Protein 2NYV (pdb70)

Solvent-accessible surface area: 10471 Å² total

InterPro domains:
  IPR006439 HAD hydrolase, subfamily IA [PR00413] (1-12)
  IPR006439 HAD hydrolase, subfamily IA [PR00413] (93-106)
  IPR006439 HAD hydrolase, subfamily IA [PR00413] (124-140)
  IPR006439 HAD hydrolase, subfamily IA [TIGR01509] (80-178)
  IPR006439 HAD hydrolase, subfamily IA [TIGR01549] (76-174)
  IPR023198 Phosphoglycolate phosphatase-like, domain 2 [G3DSA:1.10.150.240] (16-79)
  IPR023214 HAD superfamily [G3DSA:3.40.50.1000] (4-189)
  IPR036412 HAD-like superfamily [SSF56784] (1-208)
  IPR037512 Phosphoglycolate phosphatase, prokaryotic [MF_00495] (1-207)
  IPR041492 Haloacid dehalogenase-like hydrolase [PF13419] (4-179)
  IPR050155 HAD-like hydrolase superfamily [PTHR43434] (2-206)

Radius of gyration: 17.0 Å; Cα contacts (8 Å, |Δi|>4): 374; chains: 1; bounding box: 49×33×42 Å

Nearest PDB structures (foldseek):
  2nyv-assembly1_A  TM=1.005E+00  e=1.380E-41  Aquifex aeolicus
  2yy6-assembly2_B  TM=9.678E-01  e=6.039E-34  Aquifex aeolicus VF5
  2hsz-assembly2_B  TM=8.463E-01  e=1.651E-18  Histophilus somni 129PT
  3e58-assembly1_B  TM=6.980E-01  e=6.703E-12  Streptococcus thermophilus LMG 18311
  7ocn-assembly1_B  TM=7.959E-01  e=8.265E-10  Acinetobacter baumannii ATCC 19606 = CIP 70.34 = JCM 6841

Structure (mmCIF, N/CA/C/O backbone):
data_2NYV
#
_entry.id   2NYV
#
_cell.length_a   63.084
_cell.length_b   121.698
_cell.length_c   74.474
_cell.angle_alpha   90.00
_cell.angle_beta   90.00
_cell.angle_gamma   90.00
#
_symmetry.space_group_name_H-M   'C 2 2 21'
#
loop_
_entity.id
_entity.type
_entity.pdbx_description
1 polymer 'Phosphoglycolate phosphatase'
2 water water
#
loop_
_atom_site.group_PDB
_atom_site.id
_atom_site.type_symbol
_atom_site.label_atom_id
_atom_site.label_alt_id
_atom_site.label_comp_id
_atom_site.label_asym_id
_atom_site.label_entity_id
_atom_site.label_seq_id
_atom_site.pdbx_PDB_ins_code
_atom_site.Cartn_x
_atom_site.Cartn_y
_atom_site.Cartn_z
_atom_site.occupancy
_atom_site.B_iso_or_equiv
_atom_site.auth_seq_id
_atom_site.auth_comp_id
_atom_site.auth_asym_id
_atom_site.auth_atom_id
_atom_site.pdbx_PDB_model_num
ATOM 9 N N . SER A 1 2 ? -13.131 8.326 -14.937 1.00 18.01 2 SER A N 1
ATOM 10 C CA . SER A 1 2 ? -14.165 8.661 -13.942 1.00 15.58 2 SER A CA 1
ATOM 11 C C . SER A 1 2 ? -13.590 8.703 -12.528 1.00 14.08 2 SER A C 1
ATOM 12 O O . SER A 1 2 ? -12.978 7.745 -12.076 1.00 13.43 2 SER A O 1
ATOM 15 N N . LEU A 1 3 ? -13.768 9.815 -11.836 1.00 12.80 3 LEU A N 1
ATOM 16 C CA . LEU A 1 3 ? -13.153 9.982 -10.498 1.00 12.03 3 LEU A CA 1
ATOM 17 C C . LEU A 1 3 ? -14.122 10.577 -9.505 1.00 10.06 3 LEU A C 1
ATOM 18 O O . LEU A 1 3 ? -15.056 11.239 -9.891 1.00 10.70 3 LEU A O 1
ATOM 23 N N . ARG A 1 4 ? -13.876 10.382 -8.221 1.00 8.12 4 ARG A N 1
ATOM 24 C CA . ARG A 1 4 ? -14.765 10.952 -7.242 1.00 8.05 4 ARG A CA 1
ATOM 25 C C . ARG A 1 4 ? -14.096 11.871 -6.197 1.00 8.26 4 ARG A C 1
ATOM 26 O O . ARG A 1 4 ? -14.759 12.727 -5.581 1.00 6.72 4 ARG A O 1
ATOM 34 N N . VAL A 1 5 ? -12.778 11.695 -6.030 1.00 6.65 5 VAL A N 1
ATOM 35 C CA . VAL A 1 5 ? -12.044 12.289 -4.946 1.00 5.42 5 VAL A CA 1
ATOM 36 C C . VAL A 1 5 ? -10.644 12.635 -5.423 1.00 5.05 5 VAL A C 1
ATOM 37 O O . VAL A 1 5 ? -10.032 11.873 -6.207 1.00 4.64 5 VAL A O 1
ATOM 41 N N . ILE A 1 6 ? -10.193 13.823 -5.000 1.00 4.04 6 ILE A N 1
ATOM 42 C CA . ILE A 1 6 ? -8.851 14.333 -5.277 1.00 3.46 6 ILE A CA 1
ATOM 43 C C . ILE A 1 6 ? -8.113 14.650 -4.003 1.00 3.01 6 ILE A C 1
ATOM 44 O O . ILE A 1 6 ? -8.587 15.399 -3.164 1.00 3.26 6 ILE A O 1
ATOM 49 N N . LEU A 1 7 ? -6.969 14.012 -3.821 1.00 3.17 7 LEU A N 1
ATOM 50 C CA . LEU A 1 7 ? -6.135 14.214 -2.626 1.00 2.63 7 LEU A CA 1
ATOM 51 C C . LEU A 1 7 ? -4.860 14.987 -2.987 1.00 3.54 7 LEU A C 1
ATOM 52 O O . LEU A 1 7 ? -4.098 14.540 -3.853 1.00 2.09 7 LEU A O 1
ATOM 57 N N . PHE A 1 8 ? -4.593 16.068 -2.271 1.00 2.10 8 PHE A N 1
ATOM 58 C CA . PHE A 1 8 ? -3.462 16.970 -2.545 1.00 2.47 8 PHE A CA 1
ATOM 59 C C . PHE A 1 8 ? -2.374 16.846 -1.452 1.00 3.01 8 PHE A C 1
ATOM 60 O O . PHE A 1 8 ? -2.699 16.835 -0.266 1.00 2.06 8 PHE A O 1
ATOM 68 N N . ASP A 1 9 ? -1.106 16.780 -1.826 1.00 2.84 9 ASP A N 1
ATOM 69 C CA . ASP A 1 9 ? -0.039 17.089 -0.891 1.00 3.15 9 ASP A CA 1
ATOM 70 C C . ASP A 1 9 ? -0.188 18.591 -0.516 1.00 2.96 9 ASP A C 1
ATOM 71 O O . ASP A 1 9 ? -0.924 19.337 -1.170 1.00 3.22 9 ASP A O 1
ATOM 76 N N . LEU A 1 10 ? 0.523 19.058 0.490 1.00 3.79 10 LEU A N 1
ATOM 77 C CA . LEU A 1 10 ? 0.387 20.448 0.946 1.00 3.50 10 LEU A CA 1
ATOM 78 C C . LEU A 1 10 ? 1.552 21.358 0.482 1.00 3.10 10 LEU A C 1
ATOM 79 O O . LEU A 1 10 ? 1.391 22.139 -0.429 1.00 2.12 10 LEU A O 1
ATOM 84 N N . ASP A 1 11 ? 2.712 21.240 1.121 1.00 4.12 11 ASP A N 1
ATOM 85 C CA . ASP A 1 11 ? 3.874 22.073 0.830 1.00 3.52 11 ASP A CA 1
ATOM 86 C C . ASP A 1 11 ? 4.293 21.798 -0.599 1.00 4.57 11 ASP A C 1
ATOM 87 O O . ASP A 1 11 ? 4.508 20.616 -0.966 1.00 4.88 11 ASP A O 1
ATOM 92 N N . GLY A 1 12 ? 4.426 22.844 -1.423 1.00 3.40 12 GLY A N 1
ATOM 93 C CA . GLY A 1 12 ? 4.943 22.631 -2.741 1.00 3.54 12 GLY A CA 1
ATOM 94 C C . GLY A 1 12 ? 3.839 22.114 -3.663 1.00 3.52 12 GLY A C 1
ATOM 95 O O . GLY A 1 12 ? 4.099 21.839 -4.822 1.00 3.56 12 GLY A O 1
ATOM 96 N N . THR A 1 13 ? 2.612 22.008 -3.158 1.00 2.84 13 THR A N 1
ATOM 97 C CA . THR A 1 13 ? 1.500 21.660 -4.007 1.00 2.98 13 THR A CA 1
ATOM 98 C C . THR A 1 13 ? 0.356 22.685 -3.862 1.00 2.41 13 THR A C 1
ATOM 99 O O . THR A 1 13 ? 0.098 23.452 -4.791 1.00 2.10 13 THR A O 1
ATOM 103 N N . LEU A 1 14 ? -0.297 22.707 -2.711 1.00 1.97 14 LEU A N 1
ATOM 104 C CA . LEU A 1 14 ? -1.313 23.729 -2.446 1.00 2.13 14 LEU A CA 1
ATOM 105 C C . LEU A 1 14 ? -0.646 25.038 -1.986 1.00 3.00 14 LEU A C 1
ATOM 106 O O . LEU A 1 14 ? -1.073 26.143 -2.368 1.00 2.22 14 LEU A O 1
ATOM 111 N N . ILE A 1 15 ? 0.393 24.948 -1.184 1.00 1.81 15 ILE A N 1
ATOM 112 C CA . ILE A 1 15 ? 0.952 26.200 -0.634 1.00 2.52 15 ILE A CA 1
ATOM 113 C C . ILE A 1 15 ? 2.429 26.371 -0.889 1.00 2.50 15 ILE A C 1
ATOM 114 O O . ILE A 1 15 ? 3.170 25.408 -0.874 1.00 2.09 15 ILE A O 1
ATOM 119 N N . ASP A 1 16 ? 2.832 27.623 -1.052 1.00 2.27 16 ASP A N 1
ATOM 120 C CA . ASP A 1 16 ? 4.223 27.956 -1.259 1.00 2.82 16 ASP A CA 1
ATOM 121 C C . ASP A 1 16 ? 4.810 28.347 0.136 1.00 3.08 16 ASP A C 1
ATOM 122 O O . ASP A 1 16 ? 4.824 29.519 0.496 1.00 3.26 16 ASP A O 1
ATOM 127 N N . SER A 1 17 ? 5.238 27.359 0.900 1.00 2.40 17 SER A N 1
ATOM 128 C CA . SER A 1 17 ? 5.660 27.555 2.272 1.00 2.81 17 SER A CA 1
ATOM 129 C C . SER A 1 17 ? 7.172 27.637 2.553 1.00 2.91 17 SER A C 1
ATOM 130 O O . SER A 1 17 ? 7.558 27.754 3.727 1.00 3.02 17 SER A O 1
ATOM 133 N N . ALA A 1 18 ? 8.011 27.542 1.537 1.00 3.03 18 ALA A N 1
ATOM 134 C CA . ALA A 1 18 ? 9.457 27.410 1.752 1.00 3.21 18 ALA A CA 1
ATOM 135 C C . ALA A 1 18 ? 10.026 28.546 2.628 1.00 3.30 18 ALA A C 1
ATOM 136 O O . ALA A 1 18 ? 10.916 28.299 3.433 1.00 2.75 18 ALA A O 1
ATOM 138 N N . LYS A 1 19 ? 9.502 29.776 2.495 1.00 3.38 19 LYS A N 1
ATOM 139 C CA . LYS A 1 19 ? 10.063 30.885 3.250 1.00 3.72 19 LYS A CA 1
ATOM 140 C C . LYS A 1 19 ? 9.728 30.766 4.725 1.00 3.60 19 LYS A C 1
ATOM 141 O O . LYS A 1 19 ? 10.526 31.164 5.545 1.00 2.88 19 LYS A O 1
ATOM 147 N N . ASP A 1 20 ? 8.524 30.257 5.049 1.00 2.90 20 ASP A N 1
ATOM 148 C CA . ASP A 1 20 ? 8.145 30.061 6.444 1.00 3.03 20 ASP A CA 1
ATOM 149 C C . ASP A 1 20 ? 8.839 28.819 7.074 1.00 3.22 20 ASP A C 1
ATOM 150 O O . ASP A 1 20 ? 9.086 28.804 8.284 1.00 2.65 20 ASP A O 1
ATOM 155 N N . ILE A 1 21 ? 9.099 27.793 6.277 1.00 2.55 21 ILE A N 1
ATOM 156 C CA . ILE A 1 21 ? 9.948 26.682 6.706 1.00 2.65 21 ILE A CA 1
ATOM 157 C C . ILE A 1 21 ? 11.404 27.160 6.996 1.00 2.90 21 ILE A C 1
ATOM 158 O O . ILE A 1 21 ? 12.061 26.783 8.010 1.00 2.35 21 ILE A O 1
ATOM 163 N N . ALA A 1 22 ? 11.914 28.013 6.117 1.00 2.24 22 ALA A N 1
ATOM 164 C CA . ALA A 1 22 ? 13.232 28.615 6.331 1.00 3.26 22 ALA A CA 1
ATOM 165 C C . ALA A 1 22 ? 13.260 29.452 7.596 1.00 2.88 22 ALA A C 1
ATOM 166 O O . ALA A 1 22 ? 14.233 29.439 8.330 1.00 2.74 22 ALA A O 1
ATOM 168 N N . LEU A 1 23 ? 12.204 30.208 7.835 1.00 2.88 23 LEU A N 1
ATOM 169 C CA . LEU A 1 23 ? 12.125 31.029 9.053 1.00 3.39 23 LEU A CA 1
ATOM 170 C C . LEU A 1 23 ? 12.153 30.141 10.330 1.00 3.26 23 LEU A C 1
ATOM 171 O O . LEU A 1 23 ? 12.809 30.439 11.281 1.00 2.68 23 LEU A O 1
ATOM 176 N N . ALA A 1 24 ? 11.435 29.027 10.317 1.00 2.67 24 ALA A N 1
ATOM 177 C CA . ALA A 1 24 ? 11.447 28.105 11.436 1.00 2.87 24 ALA A CA 1
ATOM 178 C C . ALA A 1 24 ? 12.788 27.427 11.588 1.00 3.26 24 ALA A C 1
ATOM 179 O O . ALA A 1 24 ? 13.245 27.262 12.691 1.00 2.30 24 ALA A O 1
ATOM 181 N N . LEU A 1 25 ? 13.415 27.013 10.476 1.00 3.34 25 LEU A N 1
ATOM 182 C CA . LEU A 1 25 ? 14.737 26.412 10.508 1.00 2.41 25 LEU A CA 1
ATOM 183 C C . LEU A 1 25 ? 15.765 27.382 11.125 1.00 3.10 25 LEU A C 1
ATOM 184 O O . LEU A 1 25 ? 16.605 27.003 11.929 1.00 2.75 25 LEU A O 1
ATOM 189 N N . GLU A 1 26 ? 15.713 28.624 10.688 1.00 2.81 26 GLU A N 1
ATOM 190 C CA . GLU A 1 26 ? 16.543 29.645 11.245 1.00 3.36 26 GLU A CA 1
ATOM 191 C C . GLU A 1 26 ? 16.407 29.746 12.786 1.00 3.65 26 GLU A C 1
ATOM 192 O O . GLU A 1 26 ? 17.432 29.686 13.509 1.00 3.40 26 GLU A O 1
ATOM 198 N N . LYS A 1 27 ? 15.167 29.882 13.286 1.00 3.47 27 LYS A N 1
ATOM 199 C CA . LYS A 1 27 ? 14.940 29.985 14.714 1.00 3.91 27 LYS A CA 1
ATOM 200 C C . LYS A 1 27 ? 15.397 28.695 15.412 1.00 3.29 27 LYS A C 1
ATOM 201 O O . LYS A 1 27 ? 15.913 28.725 16.545 1.00 3.47 27 LYS A O 1
ATOM 207 N N . THR A 1 28 ? 15.276 27.573 14.712 1.00 2.56 28 THR A N 1
ATOM 208 C CA . THR A 1 28 ? 15.701 26.283 15.256 1.00 3.39 28 THR A CA 1
ATOM 209 C C . THR A 1 28 ? 17.228 26.181 15.493 1.00 3.64 28 THR A C 1
ATOM 210 O O . THR A 1 28 ? 17.698 25.764 16.546 1.00 3.50 28 THR A O 1
ATOM 214 N N . LEU A 1 29 ? 17.998 26.611 14.508 1.00 3.63 29 LEU A N 1
ATOM 215 C CA . LEU A 1 29 ? 19.462 26.497 14.541 1.00 3.55 29 LEU A CA 1
ATOM 216 C C . LEU A 1 29 ? 20.025 27.495 15.548 1.00 4.02 29 LEU A C 1
ATOM 217 O O . LEU A 1 29 ? 20.992 27.227 16.198 1.00 4.34 29 LEU A O 1
ATOM 222 N N . LYS A 1 30 ? 19.385 28.634 15.683 1.00 4.36 30 LYS A N 1
ATOM 223 C CA . LYS A 1 30 ? 19.738 29.596 16.708 1.00 4.76 30 LYS A CA 1
ATO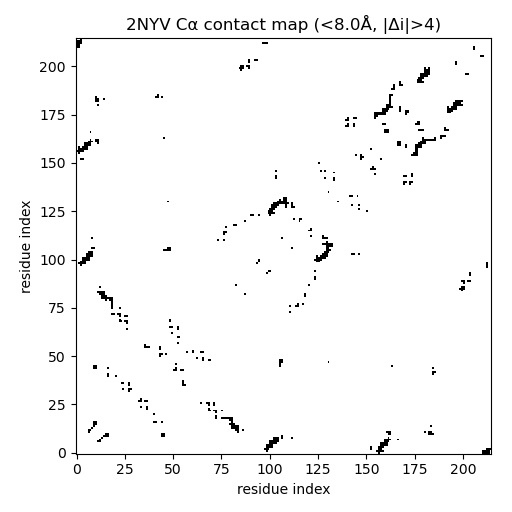M 224 C C . LYS A 1 30 ? 19.475 28.984 18.104 1.00 5.10 30 LYS A C 1
ATOM 225 O O . LYS A 1 30 ? 20.388 28.904 18.897 1.00 4.92 30 LYS A O 1
ATOM 231 N N . GLU A 1 31 ? 18.257 28.507 18.378 1.00 4.72 31 GLU A N 1
ATOM 232 C CA . GLU A 1 31 ? 18.012 27.798 19.644 1.00 5.08 31 GLU A CA 1
ATOM 233 C C . GLU A 1 31 ? 19.115 26.770 19.997 1.00 5.63 31 GLU A C 1
ATOM 234 O O . GLU A 1 31 ? 19.639 26.739 21.126 1.00 5.10 31 GLU A O 1
ATOM 240 N N . LEU A 1 32 ? 19.483 25.962 19.017 1.00 4.75 32 LEU A N 1
ATOM 241 C CA . LEU A 1 32 ? 20.371 24.851 19.205 1.00 5.27 32 LEU A CA 1
ATOM 242 C C . LEU A 1 32 ? 21.864 25.171 19.041 1.00 5.89 32 LEU A C 1
ATOM 243 O O . LEU A 1 32 ? 22.704 24.257 19.125 1.00 5.53 32 LEU A O 1
ATOM 248 N N . GLY A 1 33 ? 22.185 26.425 18.726 1.00 5.65 33 GLY A N 1
ATOM 249 C CA . GLY A 1 33 ? 23.563 26.827 18.415 1.00 5.67 33 GLY A CA 1
ATOM 250 C C . GLY A 1 33 ? 24.174 26.110 17.212 1.00 6.43 33 GLY A C 1
ATOM 251 O O . GLY A 1 33 ? 25.317 25.740 17.243 1.00 6.76 33 GLY A O 1
ATOM 252 N N . LEU A 1 34 ? 23.411 25.897 16.141 1.00 5.43 34 LEU A N 1
ATOM 253 C CA . LEU A 1 34 ? 23.906 25.143 15.014 1.00 5.71 34 LEU A CA 1
ATOM 254 C C . LEU A 1 34 ? 23.796 26.005 13.722 1.00 5.55 34 LEU A C 1
ATOM 255 O O . LEU A 1 34 ? 23.491 25.525 12.667 1.00 4.45 34 LEU A O 1
ATOM 260 N N . GLU A 1 35 ? 24.064 27.295 13.861 1.00 5.45 35 GLU A N 1
ATOM 261 C CA . GLU A 1 35 ? 23.876 28.265 12.805 1.00 5.00 35 GLU A CA 1
ATOM 262 C C . GLU A 1 35 ? 24.619 27.984 11.516 1.00 5.13 35 GLU A C 1
ATOM 263 O O . GLU A 1 35 ? 24.106 28.274 10.418 1.00 4.24 35 GLU A O 1
ATOM 269 N N . GLU A 1 36 ? 25.798 27.399 11.647 1.00 4.42 36 GLU A N 1
ATOM 270 C CA . GLU A 1 36 ? 26.632 27.159 10.500 1.00 6.15 36 GLU A CA 1
ATOM 271 C C . GLU A 1 36 ? 26.036 26.086 9.585 1.00 5.86 36 GLU A C 1
ATOM 272 O O . GLU A 1 36 ? 26.504 25.918 8.472 1.00 4.80 36 GLU A O 1
ATOM 278 N N . TYR A 1 37 ? 25.040 25.348 10.072 1.00 4.45 37 TYR A N 1
ATOM 279 C CA . TYR A 1 37 ? 24.387 24.332 9.265 1.00 5.56 37 TYR A CA 1
ATOM 280 C C . TYR A 1 37 ? 23.243 24.823 8.349 1.00 4.80 37 TYR A C 1
ATOM 281 O O . TYR A 1 37 ? 22.698 24.069 7.546 1.00 4.63 37 TYR A O 1
ATOM 290 N N . TYR A 1 38 ? 22.868 26.071 8.489 1.00 3.75 38 TYR A N 1
ATOM 291 C CA . TYR A 1 38 ? 21.779 26.576 7.692 1.00 4.25 38 TYR A CA 1
ATOM 292 C C . TYR A 1 38 ? 22.191 26.442 6.229 1.00 3.88 38 TYR A C 1
ATOM 293 O O . TYR A 1 38 ? 23.260 26.927 5.850 1.00 3.81 38 TYR A O 1
ATOM 302 N N . PRO A 1 39 ? 21.349 25.773 5.419 1.00 4.31 39 PRO A N 1
ATOM 303 C CA . PRO A 1 39 ? 21.883 25.403 4.115 1.00 5.22 39 PRO A CA 1
ATOM 304 C C . PRO A 1 39 ? 21.757 26.522 3.084 1.00 6.32 39 PRO A C 1
ATOM 305 O O . PRO A 1 39 ? 21.070 27.535 3.260 1.00 5.18 39 PRO A O 1
ATOM 309 N N . ASP A 1 40 ? 22.417 26.310 1.961 1.00 6.52 40 ASP A N 1
ATOM 310 C CA . ASP A 1 40 ? 22.377 27.306 0.950 1.00 7.25 40 ASP A CA 1
ATOM 311 C C . ASP A 1 40 ? 21.061 27.313 0.183 1.00 8.29 40 ASP A C 1
ATOM 312 O O . ASP A 1 40 ? 20.601 28.354 -0.210 1.00 8.47 40 ASP A O 1
ATOM 317 N N . ASN A 1 41 ? 20.441 26.155 0.012 1.00 8.39 41 ASN A N 1
ATOM 318 C CA . ASN A 1 41 ? 19.138 26.070 -0.638 1.00 9.00 41 ASN A CA 1
ATOM 319 C C . ASN A 1 41 ? 18.151 25.235 0.223 1.00 8.80 41 ASN A C 1
ATOM 320 O O . ASN A 1 41 ? 18.125 24.021 0.169 1.00 8.25 41 ASN A O 1
ATOM 325 N N . VAL A 1 42 ? 17.318 25.913 0.993 1.00 7.85 42 VAL A N 1
ATOM 326 C CA . VAL A 1 42 ? 16.419 25.195 1.870 1.00 8.47 42 VAL A CA 1
ATOM 327 C C . VAL A 1 42 ? 15.346 24.439 1.090 1.00 8.70 42 VAL A C 1
ATOM 328 O O . VAL A 1 42 ? 14.862 23.414 1.576 1.00 8.39 42 VAL A O 1
ATOM 332 N N . THR A 1 43 ? 14.957 24.924 -0.100 1.00 7.97 43 THR A N 1
ATOM 333 C CA . THR A 1 43 ? 13.831 24.271 -0.793 1.00 8.16 43 THR A CA 1
ATOM 334 C C . THR A 1 43 ? 14.146 22.868 -1.266 1.00 9.00 43 THR A C 1
ATOM 335 O O . THR A 1 43 ? 13.219 22.075 -1.446 1.00 8.79 43 THR A O 1
ATOM 339 N N . LYS A 1 44 ? 15.429 22.585 -1.494 1.00 9.05 44 LYS A N 1
ATOM 340 C CA . LYS A 1 44 ? 15.924 21.234 -1.765 1.00 10.61 44 LYS A CA 1
ATOM 341 C C . LYS A 1 44 ? 15.576 20.186 -0.711 1.00 12.00 44 LYS A C 1
ATOM 342 O O . LYS A 1 44 ? 15.619 18.986 -1.021 1.00 11.04 44 LYS A O 1
ATOM 348 N N . TYR A 1 45 ? 15.285 20.635 0.527 1.00 10.68 45 TYR A N 1
ATOM 349 C CA . TYR A 1 45 ? 15.027 19.734 1.637 1.00 10.98 45 TYR A CA 1
ATOM 350 C C . TYR A 1 45 ? 13.579 19.617 1.997 1.00 11.48 45 TYR A C 1
ATOM 351 O O . TYR A 1 45 ? 13.264 18.909 2.953 1.00 13.35 45 TYR A O 1
ATOM 360 N N . ILE A 1 46 ? 12.701 20.308 1.268 1.00 10.28 46 ILE A N 1
ATOM 361 C CA . ILE A 1 46 ? 11.266 20.302 1.536 1.00 9.58 46 ILE A CA 1
ATOM 362 C C . ILE A 1 46 ? 10.509 19.151 0.821 1.00 11.22 46 ILE A C 1
ATOM 363 O O . ILE A 1 46 ? 10.748 18.900 -0.351 1.00 11.99 46 ILE A O 1
ATOM 368 N N . GLY A 1 47 ? 9.599 18.468 1.506 1.00 11.70 47 GLY A N 1
ATOM 369 C CA . GLY A 1 47 ? 8.866 17.348 0.907 1.00 11.76 47 GLY A CA 1
ATOM 370 C C . GLY A 1 47 ? 8.673 16.076 1.751 1.00 11.49 47 GLY A C 1
ATOM 371 O O . GLY A 1 47 ? 7.575 15.498 1.785 1.00 11.93 47 GLY A O 1
ATOM 372 N N . GLY A 1 48 ? 9.732 15.634 2.426 1.00 11.20 48 GLY A N 1
ATOM 373 C CA . GLY A 1 48 ? 9.694 14.421 3.224 1.00 10.89 48 GLY A CA 1
ATOM 374 C C . GLY A 1 48 ? 9.302 14.572 4.684 1.00 11.91 48 GLY A C 1
ATOM 375 O O . GLY A 1 48 ? 9.345 13.608 5.447 1.00 10.85 48 GLY A O 1
ATOM 376 N N . GLY A 1 49 ? 8.964 15.785 5.108 1.00 10.72 49 GLY A N 1
ATOM 377 C CA . GLY A 1 49 ? 8.688 16.003 6.516 1.00 9.82 49 GLY A CA 1
ATOM 378 C C . GLY A 1 49 ? 9.807 16.714 7.251 1.00 9.05 49 GLY A C 1
ATOM 379 O O . GLY A 1 49 ? 10.936 16.773 6.790 1.00 8.19 49 GLY A O 1
ATOM 380 N N . VAL A 1 50 ? 9.475 17.244 8.418 1.00 8.74 50 VAL A N 1
ATOM 381 C CA . VAL A 1 50 ? 10.452 17.900 9.278 1.00 7.97 50 VAL A CA 1
ATOM 382 C C . VAL A 1 50 ? 11.615 16.995 9.631 1.00 8.28 50 VAL A C 1
ATOM 383 O O . VAL A 1 50 ? 12.769 17.433 9.614 1.00 7.72 50 VAL A O 1
ATOM 387 N N . ARG A 1 51 ? 11.343 15.721 9.904 1.00 8.86 51 ARG A N 1
ATOM 388 C CA . ARG A 1 51 ? 12.429 14.811 10.273 1.00 9.13 51 ARG A CA 1
ATOM 389 C C . ARG A 1 51 ? 13.469 14.641 9.175 1.00 9.19 51 ARG A C 1
ATOM 390 O O . ARG A 1 51 ? 14.676 14.752 9.405 1.00 7.83 51 ARG A O 1
ATOM 398 N N . ALA A 1 52 ? 12.981 14.350 7.969 1.00 9.32 52 ALA A N 1
ATOM 399 C CA . ALA A 1 52 ? 13.864 14.151 6.832 1.00 10.12 52 ALA A CA 1
ATOM 400 C C . ALA A 1 52 ? 14.616 15.450 6.594 1.00 8.69 52 ALA A C 1
ATOM 401 O O . ALA A 1 52 ? 15.826 15.438 6.281 1.00 9.08 52 ALA A O 1
ATOM 403 N N . LEU A 1 53 ? 13.918 16.576 6.742 1.00 7.24 53 LEU A N 1
ATOM 404 C CA . LEU A 1 53 ? 14.596 17.877 6.530 1.00 7.80 53 LEU A CA 1
ATOM 405 C C . LEU A 1 53 ? 15.781 18.035 7.451 1.00 8.03 53 LEU A C 1
ATOM 406 O O . LEU A 1 53 ? 16.873 18.307 6.965 1.00 7.63 53 LEU A O 1
ATOM 411 N N . LEU A 1 54 ? 15.565 17.835 8.769 1.00 7.00 54 LEU A N 1
ATOM 412 C CA . LEU A 1 54 ? 16.613 18.057 9.779 1.00 7.85 54 LEU A CA 1
ATOM 413 C C . LEU A 1 54 ? 17.753 17.054 9.636 1.00 8.15 54 LEU A C 1
ATOM 414 O O . LEU A 1 54 ? 18.895 17.374 9.883 1.00 8.31 54 LEU A O 1
ATOM 419 N N . GLU A 1 55 ? 17.424 15.838 9.248 1.00 8.34 55 GLU A N 1
ATOM 420 C CA . GLU A 1 55 ? 18.426 14.814 8.999 1.00 9.36 55 GLU A CA 1
ATOM 421 C C . GLU A 1 55 ? 19.317 15.178 7.855 1.00 9.94 55 GLU A C 1
ATOM 422 O O . GLU A 1 55 ? 20.499 14.890 7.888 1.00 11.54 55 GLU A O 1
ATOM 428 N N . LYS A 1 56 ? 18.792 15.798 6.805 1.00 9.64 56 LYS A N 1
ATOM 429 C CA . LYS A 1 56 ? 19.710 16.082 5.724 1.00 10.83 56 LYS A CA 1
ATOM 430 C C . LYS A 1 56 ? 20.474 17.353 6.039 1.00 10.80 56 LYS A C 1
ATOM 431 O O . LYS A 1 56 ? 21.599 17.546 5.582 1.00 11.53 56 LYS A O 1
ATOM 437 N N . VAL A 1 57 ? 19.867 18.236 6.805 1.00 8.87 57 VAL A N 1
ATOM 438 C CA . VAL A 1 57 ? 20.539 19.474 7.094 1.00 8.60 57 VAL A CA 1
ATOM 439 C C . VAL A 1 57 ? 21.645 19.258 8.115 1.00 9.77 57 VAL A 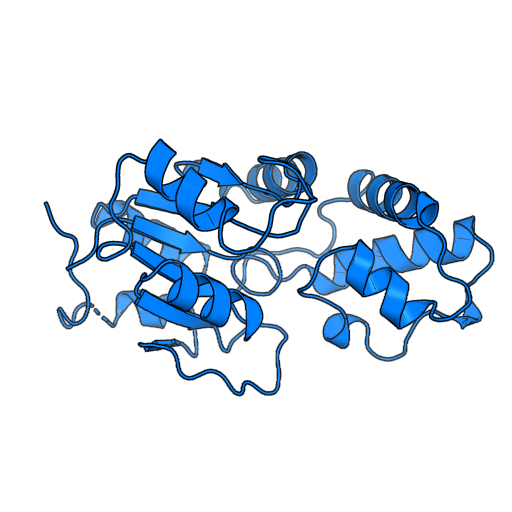C 1
ATOM 440 O O . VAL A 1 57 ? 22.754 19.756 7.933 1.00 9.40 57 VAL A O 1
ATOM 444 N N . LEU A 1 58 ? 21.358 18.485 9.164 1.00 9.49 58 LEU A N 1
ATOM 445 C CA . LEU A 1 58 ? 22.283 18.390 10.301 1.00 10.08 58 LEU A CA 1
ATOM 446 C C . LEU A 1 58 ? 23.248 17.227 10.207 1.00 12.01 58 LEU A C 1
ATOM 447 O O . LEU A 1 58 ? 24.268 17.194 10.918 1.00 13.04 58 LEU A O 1
ATOM 452 N N . LYS A 1 59 ? 22.891 16.258 9.369 1.00 12.00 59 LYS A N 1
ATOM 453 C CA . LYS A 1 59 ? 23.671 15.029 9.171 1.00 15.37 59 LYS A CA 1
ATOM 454 C C . LYS A 1 59 ? 24.088 14.417 10.487 1.00 14.90 59 LYS A C 1
ATOM 455 O O . LYS A 1 59 ? 23.227 14.020 11.215 1.00 13.51 59 LYS A O 1
ATOM 461 N N . ASP A 1 60 ? 25.374 14.367 10.822 1.00 17.04 60 ASP A N 1
ATOM 462 C CA . ASP A 1 60 ? 25.777 13.755 12.093 1.00 17.13 60 ASP A CA 1
ATOM 463 C C . ASP A 1 60 ? 25.343 14.523 13.361 1.00 16.22 60 ASP A C 1
ATOM 464 O O . ASP A 1 60 ? 25.372 13.997 14.476 1.00 15.41 60 ASP A O 1
ATOM 469 N N . LYS A 1 61 ? 24.898 15.765 13.224 1.00 15.67 61 LYS A N 1
ATOM 470 C CA . LYS A 1 61 ? 24.505 16.503 14.410 1.00 13.48 61 LYS A CA 1
ATOM 471 C C . LYS A 1 61 ? 23.012 16.353 14.729 1.00 12.18 61 LYS A C 1
ATOM 472 O O . LYS A 1 61 ? 22.529 17.002 15.630 1.00 9.90 61 LYS A O 1
ATOM 478 N N . PHE A 1 62 ? 22.300 15.555 13.946 1.00 11.77 62 PHE A N 1
ATOM 479 C CA . PHE A 1 62 ? 20.858 15.404 14.130 1.00 11.52 62 PHE A CA 1
ATOM 480 C C . PHE A 1 62 ? 20.520 14.639 15.398 1.00 10.59 62 PHE A C 1
ATOM 481 O O . PHE A 1 62 ? 21.199 13.690 15.712 1.00 11.07 62 PHE A O 1
ATOM 489 N N . ARG A 1 63 ? 19.468 15.050 16.089 1.00 10.48 63 ARG A N 1
ATOM 490 C CA . ARG A 1 63 ? 18.921 14.385 17.262 1.00 11.55 63 ARG A CA 1
ATOM 491 C C . ARG A 1 63 ? 17.390 14.387 17.182 1.00 11.55 63 ARG A C 1
ATOM 492 O O . ARG A 1 63 ? 16.778 15.420 16.864 1.00 10.17 63 ARG A O 1
ATOM 500 N N . GLU A 1 64 ? 16.765 13.280 17.560 1.00 10.58 64 GLU A N 1
ATOM 501 C CA . GLU A 1 64 ? 15.320 13.177 17.399 1.00 11.63 64 GLU A CA 1
ATOM 502 C C . GLU A 1 64 ? 14.561 14.276 18.122 1.00 10.28 64 GLU A C 1
ATOM 503 O O . GLU A 1 64 ? 13.513 14.671 17.677 1.00 9.86 64 GLU A O 1
ATOM 509 N N . GLU A 1 65 ? 15.044 14.761 19.246 1.00 9.85 65 GLU A N 1
ATOM 510 C CA . GLU A 1 65 ? 14.327 15.838 19.913 1.00 10.39 65 GLU A CA 1
ATOM 511 C C . GLU A 1 65 ? 14.283 17.185 19.154 1.00 9.25 65 GLU A C 1
ATOM 512 O O . GLU A 1 65 ? 13.623 18.123 19.581 1.00 8.88 65 GLU A O 1
ATOM 518 N N . TYR A 1 66 ? 15.036 17.310 18.084 1.00 8.93 66 TYR A N 1
ATOM 519 C CA . TYR A 1 66 ? 15.107 18.594 17.362 1.00 8.24 66 TYR A CA 1
ATOM 520 C C . TYR A 1 66 ? 13.844 18.777 16.505 1.00 6.70 66 TYR A C 1
ATOM 521 O O . TYR A 1 66 ? 13.420 19.893 16.178 1.00 6.16 66 TYR A O 1
ATOM 530 N N . VAL A 1 67 ? 13.236 17.662 16.132 1.00 6.90 67 VAL A N 1
ATOM 531 C CA . VAL A 1 67 ? 11.956 17.712 15.463 1.00 6.86 67 VAL A CA 1
ATOM 532 C C . VAL A 1 67 ? 10.993 18.529 16.287 1.00 5.91 67 VAL A C 1
ATOM 533 O O . VAL A 1 67 ? 10.445 19.509 15.778 1.00 4.56 67 VAL A O 1
ATOM 537 N N . GLU A 1 68 ? 10.795 18.192 17.571 1.00 7.10 68 GLU A N 1
ATOM 538 C CA . GLU A 1 68 ? 9.884 18.991 18.425 1.00 6.02 68 GLU A CA 1
ATOM 539 C C . GLU A 1 68 ? 10.246 20.475 18.470 1.00 5.21 68 GLU A C 1
ATOM 540 O O . GLU A 1 68 ? 9.353 21.311 18.447 1.00 3.60 68 GLU A O 1
ATOM 546 N N . VAL A 1 69 ? 11.557 20.781 18.524 1.00 4.98 69 VAL A N 1
ATOM 547 C CA . VAL A 1 69 ? 12.016 22.180 18.516 1.00 4.51 69 VAL A CA 1
ATOM 548 C C . VAL A 1 69 ? 11.588 22.959 17.259 1.00 3.82 69 VAL A C 1
ATOM 549 O O . VAL A 1 69 ? 11.087 24.072 17.323 1.00 3.12 69 VAL A O 1
ATOM 553 N N . PHE A 1 70 ? 11.793 22.338 16.116 1.00 4.30 70 PHE A N 1
ATOM 554 C CA . PHE A 1 70 ? 11.455 22.938 14.815 1.00 3.72 70 PHE A CA 1
ATOM 555 C C . PHE A 1 70 ? 9.953 23.197 14.783 1.00 3.59 70 PHE A C 1
ATOM 556 O O . PHE A 1 70 ? 9.504 24.279 14.513 1.00 3.24 70 PHE A O 1
ATOM 564 N N . ARG A 1 71 ? 9.186 22.189 15.120 1.00 3.70 71 ARG A N 1
ATOM 565 C CA . ARG A 1 71 ? 7.754 22.302 15.109 1.00 3.69 71 ARG A CA 1
ATOM 566 C C . ARG A 1 71 ? 7.221 23.366 16.039 1.00 3.60 71 ARG A C 1
ATOM 567 O O . ARG A 1 71 ? 6.354 24.153 15.672 1.00 2.97 71 ARG A O 1
ATOM 575 N N . LYS A 1 72 ? 7.787 23.442 17.228 1.00 3.06 72 LYS A N 1
ATOM 576 C CA . LYS A 1 72 ? 7.479 24.536 18.100 1.00 3.54 72 LYS A CA 1
ATOM 577 C C . LYS A 1 72 ? 7.669 25.912 17.451 1.00 4.09 72 LYS A C 1
ATOM 578 O O . LYS A 1 72 ? 6.809 26.776 17.561 1.00 4.28 72 LYS A O 1
ATOM 584 N N . HIS A 1 73 ? 8.797 26.132 16.779 1.00 3.82 73 HIS A N 1
ATOM 585 C CA . HIS A 1 73 ? 9.036 27.438 16.194 1.00 3.91 73 HIS A CA 1
ATOM 586 C C . HIS A 1 73 ? 8.152 27.685 14.990 1.00 4.24 73 HIS A C 1
ATOM 587 O O . HIS A 1 73 ? 7.711 28.770 14.792 1.00 4.10 73 HIS A O 1
ATOM 594 N N . TYR A 1 74 ? 7.907 26.659 14.177 1.00 3.59 74 TYR A N 1
ATOM 595 C CA . TYR A 1 74 ? 7.022 26.803 13.020 1.00 4.03 74 TYR A CA 1
ATOM 596 C C . TYR A 1 74 ? 5.596 27.172 13.506 1.00 4.55 74 TYR A C 1
ATOM 597 O O . TYR A 1 74 ? 4.937 27.983 12.923 1.00 4.20 74 TYR A O 1
ATOM 606 N N . LEU A 1 75 ? 5.166 26.567 14.622 1.00 4.26 75 LEU A N 1
ATOM 607 C CA . LEU A 1 75 ? 3.858 26.852 15.228 1.00 4.63 75 LEU A CA 1
ATOM 608 C C . LEU A 1 75 ? 3.807 28.256 15.806 1.00 5.63 75 LEU A C 1
ATOM 609 O O . LEU A 1 75 ? 2.746 28.877 15.847 1.00 5.90 75 LEU A O 1
ATOM 614 N N . GLU A 1 76 ? 4.930 28.813 16.199 1.00 5.27 76 GLU A N 1
ATOM 615 C CA . GLU A 1 76 ? 4.799 30.206 16.611 1.00 6.93 76 GLU A CA 1
ATOM 616 C C . GLU A 1 76 ? 4.633 31.171 15.421 1.00 6.40 76 GLU A C 1
ATOM 617 O O . GLU A 1 76 ? 4.276 32.330 15.603 1.00 8.02 76 GLU A O 1
ATOM 623 N N . ASN A 1 77 ? 4.807 30.702 14.182 1.00 6.03 77 ASN A N 1
ATOM 624 C CA . ASN A 1 77 ? 4.636 31.579 13.003 1.00 5.43 77 ASN A CA 1
ATOM 625 C C . ASN A 1 77 ? 4.269 30.770 11.761 1.00 5.45 77 ASN A C 1
ATOM 626 O O . ASN A 1 77 ? 5.054 30.709 10.836 1.00 4.53 77 ASN A O 1
ATOM 631 N N . PRO A 1 78 ? 3.082 30.123 11.766 1.00 5.23 78 PRO A N 1
ATOM 632 C CA . PRO A 1 78 ? 2.664 29.169 10.732 1.00 4.61 78 PRO A CA 1
ATOM 633 C C . PRO A 1 78 ? 2.506 29.858 9.353 1.00 4.21 78 PRO A C 1
ATOM 634 O O . PRO A 1 78 ? 2.765 29.264 8.319 1.00 3.31 78 PRO A O 1
ATOM 638 N N . VAL A 1 79 ? 2.143 31.144 9.363 1.00 4.55 79 VAL A N 1
ATOM 639 C CA . VAL A 1 79 ? 1.983 31.869 8.117 1.00 4.45 79 VAL A CA 1
ATOM 640 C C . VAL A 1 79 ? 2.589 33.278 8.223 1.00 4.40 79 VAL A C 1
ATOM 641 O O . VAL A 1 79 ? 2.021 34.133 8.896 1.00 5.32 79 VAL A O 1
ATOM 645 N N . VAL A 1 80 ? 3.712 33.519 7.556 1.00 4.32 80 VAL A N 1
ATOM 646 C CA . VAL A 1 80 ? 4.252 34.887 7.421 1.00 4.92 80 VAL A CA 1
ATOM 647 C C . VAL A 1 80 ? 4.331 35.229 5.944 1.00 5.39 80 VAL A C 1
ATOM 648 O O . VAL A 1 80 ? 3.649 36.142 5.465 1.00 5.44 80 VAL A O 1
ATOM 652 N N . TYR A 1 81 ? 5.130 34.457 5.217 1.00 5.24 81 TYR A N 1
ATOM 653 C CA . TYR A 1 81 ? 5.252 34.526 3.763 1.00 4.59 81 TYR A CA 1
ATOM 654 C C . TYR A 1 81 ? 4.372 33.543 3.001 1.00 4.37 81 TYR A C 1
ATOM 655 O O . TYR A 1 81 ? 4.225 33.709 1.773 1.00 5.89 81 TYR A O 1
ATOM 664 N N . THR A 1 82 ? 3.840 32.513 3.665 1.00 3.25 82 THR A N 1
ATOM 665 C CA . THR A 1 82 ? 3.163 31.414 2.957 1.00 3.50 82 THR A CA 1
ATOM 666 C C . THR A 1 82 ? 1.908 31.872 2.255 1.00 3.10 82 THR A C 1
ATOM 667 O O . THR A 1 82 ? 1.140 32.613 2.831 1.00 2.68 82 THR A O 1
ATOM 671 N N . LYS A 1 83 ? 1.737 31.448 1.009 1.00 3.63 83 LYS A N 1
ATOM 672 C CA . LYS A 1 83 ? 0.514 31.734 0.242 1.00 3.30 83 LYS A CA 1
ATOM 673 C C . LYS A 1 83 ? 0.168 30.539 -0.604 1.00 2.57 83 LYS A C 1
ATOM 674 O O . LYS A 1 83 ? 1.067 29.794 -0.985 1.00 2.53 83 LYS A O 1
ATOM 680 N N . PRO A 1 84 ? -1.133 30.404 -0.963 1.00 2.31 84 PRO A N 1
ATOM 681 C CA . PRO A 1 84 ? -1.512 29.391 -1.941 1.00 2.66 84 PRO A CA 1
ATOM 682 C C . PRO A 1 84 ? -0.742 29.690 -3.235 1.00 2.71 84 PRO A C 1
ATOM 683 O O . PRO A 1 84 ? -0.426 30.819 -3.493 1.00 1.89 84 PRO A O 1
ATOM 687 N N . TYR A 1 85 ? -0.423 28.667 -4.010 1.00 2.46 85 TYR A N 1
ATOM 688 C CA . TYR A 1 85 ? 0.162 28.942 -5.302 1.00 3.01 85 TYR A CA 1
ATOM 689 C C . TYR A 1 85 ? -0.911 29.672 -6.120 1.00 3.38 85 TYR A C 1
ATOM 690 O O . TYR A 1 85 ? -2.110 29.385 -5.962 1.00 2.50 85 TYR A O 1
ATOM 699 N N . PRO A 1 86 ? -0.474 30.611 -6.979 1.00 3.71 86 PRO A N 1
ATOM 700 C CA . PRO A 1 86 ? -1.350 31.209 -7.981 1.00 4.15 86 PRO A CA 1
ATOM 701 C C . PRO A 1 86 ? -2.223 30.112 -8.646 1.00 4.47 86 PRO A C 1
ATOM 702 O O . PRO A 1 86 ? -1.741 28.973 -9.026 1.00 3.77 86 PRO A O 1
ATOM 706 N N . GLU A 1 87 ? -3.510 30.432 -8.740 1.00 3.97 87 GLU A N 1
ATOM 707 C CA . GLU A 1 87 ? -4.543 29.536 -9.306 1.00 3.80 87 GLU A CA 1
ATOM 708 C C . GLU A 1 87 ? -5.011 28.421 -8.376 1.00 3.05 87 GLU A C 1
ATOM 709 O O . GLU A 1 87 ? -5.893 27.669 -8.752 1.00 2.49 87 GLU A O 1
ATOM 715 N N . ILE A 1 88 ? -4.398 28.274 -7.213 1.00 2.48 88 ILE A N 1
ATOM 716 C CA . ILE A 1 88 ? -4.876 27.243 -6.279 1.00 2.36 88 ILE A CA 1
ATOM 717 C C . ILE A 1 88 ? -6.360 27.471 -5.828 1.00 2.18 88 ILE A C 1
ATOM 718 O O . ILE A 1 88 ? -7.172 26.568 -5.966 1.00 1.72 88 ILE A O 1
ATOM 723 N N . PRO A 1 89 ? -6.684 28.672 -5.300 1.00 2.04 89 PRO A N 1
ATOM 724 C CA . PRO A 1 89 ? -8.077 28.955 -4.901 1.00 2.45 89 PRO A CA 1
ATOM 725 C C . PRO A 1 89 ? -9.028 28.735 -6.100 1.00 2.11 89 PRO A C 1
ATOM 726 O O . PRO A 1 89 ? -9.972 27.996 -5.970 1.00 1.81 89 PRO A O 1
ATOM 730 N N . TYR A 1 90 ? -8.700 29.274 -7.264 1.00 2.53 90 TYR A N 1
ATOM 731 C CA . TYR A 1 90 ? -9.521 29.066 -8.454 1.00 2.26 90 TYR A CA 1
ATOM 732 C C . TYR A 1 90 ? -9.757 27.565 -8.709 1.00 2.67 90 TYR A C 1
ATOM 733 O O . TYR A 1 90 ? -10.886 27.077 -8.903 1.00 2.11 90 TYR A O 1
ATOM 742 N N . THR A 1 91 ? -8.689 26.793 -8.614 1.00 3.46 91 THR A N 1
ATOM 743 C CA . THR A 1 91 ? -8.753 25.404 -8.986 1.00 1.86 91 THR A CA 1
ATOM 744 C C . THR A 1 91 ? -9.577 24.541 -8.014 1.00 4.12 91 THR A C 1
ATOM 745 O O . THR A 1 91 ? -10.374 23.739 -8.429 1.00 1.84 91 THR A O 1
ATOM 749 N N . LEU A 1 92 ? -9.409 24.771 -6.711 1.00 1.75 92 LEU A N 1
ATOM 750 C CA . LEU A 1 92 ? -10.237 24.175 -5.665 1.00 2.17 92 LEU A CA 1
ATOM 751 C C . LEU A 1 92 ? -11.716 24.522 -5.866 1.00 3.11 92 LEU A C 1
ATOM 752 O O . LEU A 1 92 ? -12.534 23.657 -5.801 1.00 2.54 92 LEU A O 1
ATOM 757 N N . GLU A 1 93 ? -12.023 25.793 -6.103 1.00 2.40 93 GLU A N 1
ATOM 758 C CA . GLU A 1 93 ? -13.406 26.203 -6.373 1.00 3.56 93 GLU A CA 1
ATOM 759 C C . GLU A 1 93 ? -14.018 25.434 -7.569 1.00 3.96 93 GLU A C 1
ATOM 760 O O . GLU A 1 93 ? -15.137 24.912 -7.499 1.00 3.34 93 GLU A O 1
ATOM 766 N N . ALA A 1 94 ? -13.274 25.357 -8.668 1.00 3.24 94 ALA A N 1
ATOM 767 C CA . ALA A 1 94 ? -13.727 24.622 -9.857 1.00 4.62 94 ALA A CA 1
ATOM 768 C C . ALA A 1 94 ? -13.984 23.156 -9.565 1.00 4.85 94 ALA A C 1
ATOM 769 O O . ALA A 1 94 ? -14.947 22.588 -10.048 1.00 5.39 94 ALA A O 1
ATOM 771 N N . LEU A 1 95 ? -13.085 22.523 -8.821 1.00 3.97 95 LEU A N 1
ATOM 772 C CA . LEU A 1 95 ? -13.192 21.076 -8.629 1.00 4.94 95 LEU A CA 1
ATOM 773 C C . LEU A 1 95 ? -14.365 20.784 -7.746 1.00 5.47 95 LEU A C 1
ATOM 774 O O . LEU A 1 95 ? -15.130 19.877 -8.005 1.00 5.95 95 LEU A O 1
ATOM 779 N N . LYS A 1 96 ? -14.486 21.576 -6.701 1.00 5.22 96 LYS A N 1
ATOM 780 C CA . LYS A 1 96 ? -15.517 21.323 -5.727 1.00 6.37 96 LYS A CA 1
ATOM 781 C C . LYS A 1 96 ? -16.849 21.541 -6.389 1.00 7.22 96 LYS A C 1
ATOM 782 O O . LYS A 1 96 ? -17.737 20.788 -6.169 1.00 8.76 96 LYS A O 1
ATOM 788 N N . SER A 1 97 ? -16.988 22.540 -7.265 1.00 7.04 97 SER A N 1
ATOM 789 C CA . SER A 1 97 ? -18.289 22.795 -7.873 1.00 8.11 97 SER A CA 1
ATOM 790 C C . SER A 1 97 ? -18.681 21.727 -8.925 1.00 9.11 97 SER A C 1
ATOM 791 O O . SER A 1 97 ? -19.812 21.637 -9.364 1.00 10.92 97 SER A O 1
ATOM 794 N N . LYS A 1 98 ? -17.748 20.885 -9.303 1.00 8.10 98 LYS A N 1
ATOM 795 C CA . LYS A 1 98 ? -18.024 19.881 -10.272 1.00 9.30 98 LYS A CA 1
ATOM 796 C C . LYS A 1 98 ? -18.456 18.643 -9.437 1.00 11.02 98 LYS A C 1
ATOM 797 O O . LYS A 1 98 ? -18.968 17.641 -9.992 1.00 12.57 98 LYS A O 1
ATOM 803 N N . GLY A 1 99 ? -18.298 18.759 -8.117 1.00 7.54 99 GLY A N 1
ATOM 804 C CA . GLY A 1 99 ? -18.750 17.755 -7.179 1.00 9.16 99 GLY A CA 1
ATOM 805 C C . GLY A 1 99 ? -17.676 16.856 -6.559 1.00 8.80 99 GLY A C 1
ATOM 806 O O . GLY A 1 99 ? -17.987 16.031 -5.737 1.00 8.71 99 GLY A O 1
ATOM 807 N N . PHE A 1 100 ? -16.410 16.979 -6.971 1.00 9.39 100 PHE A N 1
ATOM 808 C CA . PHE A 1 100 ? -15.320 16.182 -6.336 1.00 8.29 100 PHE A CA 1
ATOM 809 C C . PHE A 1 100 ? -15.267 16.395 -4.836 1.00 6.78 100 PHE A C 1
ATOM 810 O O . PHE A 1 100 ? -15.482 17.497 -4.382 1.00 6.79 100 PHE A O 1
ATOM 818 N N . LYS A 1 101 ? -15.040 15.329 -4.074 1.00 6.85 101 LYS A N 1
ATOM 819 C CA . LYS A 1 101 ? -14.563 15.438 -2.705 1.00 6.61 101 LYS A CA 1
ATOM 820 C C . LYS A 1 101 ? -13.055 15.736 -2.779 1.00 4.61 101 LYS A C 1
ATOM 821 O O . LYS A 1 101 ? -12.377 15.162 -3.602 1.00 4.88 101 LYS A O 1
ATOM 827 N N . LEU A 1 102 ? -12.560 16.589 -1.906 1.00 3.77 102 LEU A N 1
ATOM 828 C CA . LEU A 1 102 ? -11.188 17.021 -1.858 1.00 2.44 102 LEU A CA 1
ATOM 829 C C . LEU A 1 102 ? -10.635 16.771 -0.457 1.00 3.34 102 LEU A C 1
ATOM 830 O O . LEU A 1 102 ? -11.343 16.972 0.578 1.00 2.29 102 LEU A O 1
ATOM 835 N N . ALA A 1 103 ? -9.355 16.407 -0.404 1.00 2.23 103 ALA A N 1
ATOM 836 C CA . ALA A 1 103 ? -8.699 16.179 0.872 1.00 2.19 103 ALA A CA 1
ATOM 837 C C . ALA A 1 103 ? -7.224 16.535 0.794 1.00 2.56 103 ALA A C 1
ATOM 838 O O . ALA A 1 103 ? -6.633 16.473 -0.281 1.00 2.28 103 ALA A O 1
ATOM 840 N N . VAL A 1 104 ? -6.636 16.865 1.933 1.00 1.61 104 VAL A N 1
ATOM 841 C CA . VAL A 1 104 ? -5.210 17.131 1.996 1.00 1.86 104 VAL A CA 1
ATOM 842 C C . VAL A 1 104 ? -4.609 15.992 2.756 1.00 3.64 104 VAL A C 1
ATOM 843 O O . VAL A 1 104 ? -5.125 15.605 3.811 1.00 2.25 104 VAL A O 1
ATOM 847 N N . VAL A 1 105 ? -3.544 15.428 2.202 1.00 2.39 105 VAL A N 1
ATOM 848 C CA . VAL A 1 105 ? -2.769 14.361 2.867 1.00 3.06 105 VAL A CA 1
ATOM 849 C C . VAL A 1 105 ? -1.272 14.705 2.726 1.00 4.15 105 VAL A C 1
ATOM 850 O O . VAL A 1 105 ? -0.771 14.879 1.615 1.00 3.44 105 VAL A O 1
ATOM 854 N N . SER A 1 106 ? -0.583 14.907 3.850 1.00 4.31 106 SER A N 1
ATOM 855 C CA . SER A 1 106 ? 0.819 15.282 3.807 1.00 5.30 106 SER A CA 1
ATOM 856 C C . SER A 1 106 ? 1.571 14.860 5.051 1.00 6.29 106 SER A C 1
ATOM 857 O O . SER A 1 106 ? 0.992 14.341 6.007 1.00 4.52 106 SER A O 1
ATOM 860 N N . ASN A 1 107 ? 2.883 15.106 4.994 1.00 7.01 107 ASN A N 1
ATOM 861 C CA . ASN A 1 107 ? 3.805 14.878 6.087 1.00 7.20 107 ASN A CA 1
ATOM 862 C C . ASN A 1 107 ? 3.793 15.967 7.132 1.00 6.65 107 ASN A C 1
ATOM 863 O O . ASN A 1 107 ? 4.426 15.817 8.168 1.00 5.43 107 ASN A O 1
ATOM 868 N N . LYS A 1 108 ? 3.144 17.080 6.837 1.00 5.42 108 LYS A N 1
ATOM 869 C CA . LYS A 1 108 ? 3.188 18.169 7.776 1.00 5.07 108 LYS A CA 1
ATOM 870 C C . LYS A 1 108 ? 2.314 17.753 8.966 1.00 5.55 108 LYS A C 1
ATOM 871 O O . LYS A 1 108 ? 1.341 17.032 8.787 1.00 4.56 108 LYS A O 1
ATOM 877 N N . LEU A 1 109 ? 2.660 18.184 10.178 1.00 5.00 109 LEU A N 1
ATOM 878 C CA . LEU A 1 109 ? 1.844 17.960 11.356 1.00 5.48 109 LEU A CA 1
ATOM 879 C C . LEU A 1 109 ? 0.390 18.370 11.103 1.00 4.66 109 LEU A C 1
ATOM 880 O O . LEU A 1 109 ? 0.160 19.436 10.549 1.00 4.34 109 LEU A O 1
ATOM 885 N N . GLU A 1 110 ? -0.589 17.546 11.503 1.00 4.80 110 GLU A N 1
ATOM 886 C CA . GLU A 1 110 ? -1.993 17.870 11.263 1.00 5.13 110 GLU A CA 1
ATOM 887 C C . GLU A 1 110 ? -2.421 19.238 11.830 1.00 4.87 110 GLU A C 1
ATOM 888 O O . GLU A 1 110 ? -3.173 20.009 11.196 1.00 3.94 110 GLU A O 1
ATOM 894 N N . GLU A 1 111 ? -2.015 19.487 13.061 1.00 4.27 111 GLU A N 1
ATOM 895 C CA . GLU A 1 111 ? -2.367 20.727 13.733 1.00 5.43 111 GLU A CA 1
ATOM 896 C C . GLU A 1 111 ? -1.909 21.947 12.958 1.00 4.14 111 GLU A C 1
ATOM 897 O O . GLU A 1 111 ? -2.625 22.889 12.777 1.00 4.10 111 GLU A O 1
ATOM 903 N N . LEU A 1 112 ? -0.680 21.898 12.502 1.00 4.10 112 LEU A N 1
ATOM 904 C CA . LEU A 1 112 ? -0.131 22.948 11.693 1.00 4.34 112 LEU A CA 1
ATOM 905 C C . LEU A 1 112 ? -0.824 23.016 10.319 1.00 3.53 112 LEU A C 1
ATOM 906 O O . LEU A 1 112 ? -1.109 24.097 9.835 1.00 3.34 112 LEU A O 1
ATOM 911 N N . SER A 1 113 ? -1.067 21.874 9.686 1.00 3.35 113 SER A N 1
ATOM 912 C CA . SER A 1 113 ? -1.800 21.860 8.392 1.00 3.21 113 SER A CA 1
ATOM 913 C C . SER A 1 113 ? -3.122 22.558 8.523 1.00 3.12 113 SER A C 1
ATOM 914 O O . SER A 1 113 ? -3.465 23.390 7.696 1.00 2.42 113 SER A O 1
ATOM 917 N N . LYS A 1 114 ? -3.835 22.280 9.622 1.00 3.42 114 LYS A N 1
ATOM 918 C CA . LYS A 1 114 ? -5.183 22.859 9.795 1.00 3.90 114 LYS A CA 1
ATOM 919 C C . LYS A 1 114 ? -5.078 24.348 10.095 1.00 3.70 114 LYS A C 1
ATOM 920 O O . LYS A 1 114 ? -5.901 25.120 9.679 1.00 3.70 114 LYS A O 1
ATOM 926 N N . LYS A 1 115 ? -4.055 24.732 10.821 1.00 3.71 115 LYS A N 1
ATOM 927 C CA . LYS A 1 115 ? -3.909 26.123 11.230 1.00 3.75 115 LYS A CA 1
ATOM 928 C C . LYS A 1 115 ? -3.593 26.976 10.014 1.00 3.52 115 LYS A C 1
ATOM 929 O O . LYS A 1 115 ? -4.138 28.037 9.828 1.00 3.84 115 LYS A O 1
ATOM 935 N N . ILE A 1 116 ? -2.708 26.477 9.157 1.00 2.77 116 ILE A N 1
ATOM 936 C CA . ILE A 1 116 ? -2.305 27.172 7.958 1.00 2.92 116 ILE A CA 1
ATOM 937 C C . ILE A 1 116 ? -3.481 27.360 6.972 1.00 3.24 116 ILE A C 1
ATOM 938 O O . ILE A 1 116 ? -3.745 28.465 6.495 1.00 3.01 116 ILE A O 1
ATOM 943 N N . LEU A 1 117 ? -4.220 26.276 6.726 1.00 2.88 117 LEU A N 1
ATOM 944 C CA . LEU A 1 117 ? -5.318 26.351 5.800 1.00 3.62 117 LEU A CA 1
ATOM 945 C C . LEU A 1 117 ? -6.436 27.228 6.357 1.00 4.07 117 LEU A C 1
ATOM 946 O O . LEU A 1 117 ? -7.063 27.921 5.593 1.00 4.66 117 LEU A O 1
ATOM 951 N N . ASP A 1 118 ? -6.676 27.220 7.671 1.00 4.34 118 ASP A N 1
ATOM 952 C CA . ASP A 1 118 ? -7.617 28.173 8.298 1.00 4.78 118 ASP A CA 1
ATOM 953 C C . ASP A 1 118 ? -7.199 29.628 8.030 1.00 4.28 118 ASP A C 1
ATOM 954 O O . ASP A 1 118 ? -7.963 30.443 7.516 1.00 4.67 118 ASP A O 1
ATOM 959 N N . ILE A 1 119 ? -5.967 29.970 8.377 1.00 4.06 119 ILE A N 1
ATOM 960 C CA . ILE A 1 119 ? -5.471 31.307 8.139 1.00 3.79 119 ILE A CA 1
ATOM 961 C C . ILE A 1 119 ? -5.593 31.689 6.625 1.00 3.93 119 ILE A C 1
ATOM 962 O O . ILE A 1 119 ? -5.936 32.799 6.267 1.00 3.58 119 ILE A O 1
ATOM 967 N N . LEU A 1 120 ? -5.295 30.771 5.720 1.00 3.87 120 LEU A N 1
ATOM 968 C CA . LEU A 1 120 ? -5.392 31.095 4.296 1.00 4.08 120 LEU A CA 1
ATOM 969 C C . LEU A 1 120 ? -6.825 31.009 3.776 1.00 4.89 120 LEU A C 1
ATOM 970 O O . LEU A 1 120 ? -7.050 31.126 2.586 1.00 6.30 120 LEU A O 1
ATOM 975 N N . ASN A 1 121 ? -7.774 30.707 4.654 1.00 5.06 121 ASN A N 1
ATOM 976 C CA . ASN A 1 121 ? -9.168 30.466 4.290 1.00 5.91 121 ASN A CA 1
ATOM 977 C C . ASN A 1 121 ? -9.412 29.380 3.210 1.00 5.90 121 ASN A C 1
ATOM 978 O O . ASN A 1 121 ? -10.331 29.528 2.416 1.00 6.45 121 ASN A O 1
ATOM 983 N N . LEU A 1 122 ? -8.622 28.306 3.174 1.00 4.29 122 LEU A N 1
ATOM 984 C CA . LEU A 1 122 ? -8.898 27.168 2.274 1.00 4.82 122 LEU A CA 1
ATOM 985 C C . LEU A 1 122 ? -9.533 25.932 2.869 1.00 4.42 122 LEU A C 1
ATOM 986 O O . LEU A 1 122 ? -9.891 25.007 2.149 1.00 3.10 122 LEU A O 1
ATOM 991 N N . SER A 1 123 ? -9.656 25.915 4.201 1.00 4.58 123 SER A N 1
ATOM 992 C CA . SER A 1 123 ? -10.111 24.751 4.932 1.00 4.76 123 SER A CA 1
ATOM 993 C C . SER A 1 123 ? -11.428 24.309 4.397 1.00 3.76 123 SER A C 1
ATOM 994 O O . SER A 1 123 ? -11.685 23.115 4.265 1.00 3.81 123 SER A O 1
ATOM 997 N N . GLY A 1 124 ? -12.247 25.292 4.085 1.00 4.46 124 GLY A N 1
ATOM 998 C CA . GLY A 1 124 ? -13.585 25.065 3.567 1.00 4.55 124 GLY A CA 1
ATOM 999 C C . GLY A 1 124 ? -13.650 24.149 2.373 1.00 4.03 124 GLY A C 1
ATOM 1000 O O . GLY A 1 124 ? -14.673 23.539 2.137 1.00 3.77 124 GLY A O 1
ATOM 1001 N N . TYR A 1 125 ? -12.586 24.070 1.570 1.00 3.38 125 TYR A N 1
ATOM 1002 C CA . TYR A 1 125 ? -12.720 23.328 0.321 1.00 3.59 125 TYR A CA 1
ATOM 1003 C C . TYR A 1 125 ? -12.616 21.840 0.560 1.00 3.33 125 TYR A C 1
ATOM 1004 O O . TYR A 1 125 ? -12.924 21.036 -0.316 1.00 3.08 125 TYR A O 1
ATOM 1013 N N . PHE A 1 126 ? -12.140 21.498 1.748 1.00 3.22 126 PHE A N 1
ATOM 1014 C CA . PHE A 1 126 ? -11.694 20.144 2.043 1.00 3.49 126 PHE A CA 1
ATOM 1015 C C . PHE A 1 126 ? -12.576 19.335 2.990 1.00 3.98 126 PHE A C 1
ATOM 1016 O O . PHE A 1 126 ? -12.959 19.795 4.067 1.00 3.83 126 PHE A O 1
ATOM 1024 N N . ASP A 1 127 ? -12.840 18.107 2.563 1.00 4.56 127 ASP A N 1
ATOM 1025 C CA . ASP A 1 127 ? -13.575 17.157 3.339 1.00 5.37 127 ASP A CA 1
ATOM 1026 C C . ASP A 1 127 ? -12.723 16.576 4.463 1.00 5.40 127 ASP A C 1
ATOM 1027 O O . ASP A 1 127 ? -13.254 16.091 5.419 1.00 5.10 127 ASP A O 1
ATOM 1032 N N . LEU A 1 128 ? -11.399 16.610 4.353 1.00 4.19 128 LEU A N 1
ATOM 1033 C CA . LEU A 1 128 ? -10.585 15.997 5.372 1.00 3.56 128 LEU A CA 1
ATOM 1034 C C . LEU A 1 128 ? -9.167 16.529 5.181 1.00 3.58 128 LEU A C 1
ATOM 1035 O O . LEU A 1 128 ? -8.682 16.627 4.052 1.00 2.28 128 LEU A O 1
ATOM 1040 N N . ILE A 1 129 ? -8.550 16.914 6.290 1.00 2.35 129 ILE A N 1
ATOM 1041 C CA . ILE A 1 129 ? -7.156 17.318 6.326 1.00 3.09 129 ILE A CA 1
ATOM 1042 C C . ILE A 1 129 ? -6.344 16.372 7.195 1.00 3.15 129 ILE A C 1
ATOM 1043 O O . ILE A 1 129 ? -6.595 16.206 8.389 1.00 3.37 129 ILE A O 1
ATOM 1048 N N . VAL A 1 130 ? -5.363 15.768 6.573 1.00 2.99 130 VAL A N 1
ATOM 1049 C CA . VAL A 1 130 ? -4.552 14.670 7.135 1.00 3.50 130 VAL A CA 1
ATOM 1050 C C . VAL A 1 130 ? -3.062 15.003 7.163 1.00 3.87 130 VAL A C 1
ATOM 1051 O O . VAL A 1 130 ? -2.518 15.462 6.144 1.00 3.58 130 VAL A O 1
ATOM 1055 N N . GLY A 1 131 ? -2.433 14.834 8.325 1.00 3.94 131 GLY A N 1
ATOM 1056 C CA . GLY A 1 131 ? -1.027 15.141 8.462 1.00 5.37 131 GLY A CA 1
ATOM 1057 C C . GLY A 1 131 ? -0.205 13.938 8.863 1.00 5.90 131 GLY A C 1
ATOM 1058 O O . GLY A 1 131 ? -0.769 12.869 9.077 1.00 6.27 131 GLY A O 1
ATOM 1059 N N . GLY A 1 132 ? 1.104 14.095 8.952 1.00 5.50 132 GLY A N 1
ATOM 1060 C CA . GLY A 1 132 ? 1.977 12.969 9.256 1.00 7.33 132 GLY A CA 1
ATOM 1061 C C . GLY A 1 132 ? 1.551 12.162 10.485 1.00 10.50 132 GLY A C 1
ATOM 1062 O O . GLY A 1 132 ? 1.584 10.927 10.457 1.00 12.26 132 GLY A O 1
ATOM 1063 N N . ASP A 1 133 ? 1.123 12.847 11.553 1.00 9.56 133 ASP A N 1
ATOM 1064 C CA . ASP A 1 133 ? 0.661 12.195 12.794 1.00 10.29 133 ASP A CA 1
ATOM 1065 C C . ASP A 1 133 ? -0.783 11.650 12.839 1.00 9.82 133 ASP A C 1
ATOM 1066 O O . ASP A 1 133 ? -1.169 10.916 13.767 1.00 10.90 133 ASP A O 1
ATOM 1071 N N . THR A 1 134 ? -1.590 11.943 11.847 1.00 8.27 134 THR A N 1
ATOM 1072 C CA . THR A 1 134 ? -3.012 11.653 11.966 1.00 8.25 134 THR A CA 1
ATOM 1073 C C . THR A 1 134 ? -3.305 10.159 12.208 1.00 11.00 134 THR A C 1
ATOM 1074 O O . THR A 1 134 ? -4.194 9.813 13.002 1.00 10.91 134 THR A O 1
ATOM 1078 N N . PHE A 1 135 ? -2.590 9.277 11.492 1.00 10.03 135 PHE A N 1
ATOM 1079 C CA . PHE A 1 135 ? -2.857 7.863 11.593 1.00 11.47 135 PHE A CA 1
ATOM 1080 C C . PHE A 1 135 ? -1.649 7.197 12.153 1.00 12.54 135 PHE A C 1
ATOM 1081 O O . PHE A 1 135 ? -1.620 6.004 12.269 1.00 14.61 135 PHE A O 1
ATOM 1089 N N . GLY A 1 136 ? -0.643 7.993 12.492 1.00 14.43 136 GLY A N 1
ATOM 1090 C CA . GLY A 1 136 ? 0.527 7.498 13.210 1.00 15.13 136 GLY A CA 1
ATOM 1091 C C . GLY A 1 136 ? 1.737 7.640 12.308 1.00 15.98 136 GLY A C 1
ATOM 1092 O O . GLY A 1 136 ? 1.758 7.179 11.137 1.00 17.15 136 GLY A O 1
ATOM 1093 N N . GLU A 1 137 ? 2.759 8.273 12.856 1.00 16.79 137 GLU A N 1
ATOM 1094 C CA . GLU A 1 137 ? 3.879 8.749 12.083 1.00 17.83 137 GLU A CA 1
ATOM 1095 C C . GLU A 1 137 ? 4.740 7.598 11.609 1.00 18.26 137 GLU A C 1
ATOM 1096 O O . GLU A 1 137 ? 5.618 7.751 10.766 1.00 19.26 137 GLU A O 1
ATOM 1102 N N . LYS A 1 138 ? 4.498 6.447 12.189 1.00 17.25 138 LYS A N 1
ATOM 1103 C CA . LYS A 1 138 ? 5.380 5.318 11.986 1.00 19.34 138 LYS A CA 1
ATOM 1104 C C . LYS A 1 138 ? 4.815 4.361 10.938 1.00 16.58 138 LYS A C 1
ATOM 1105 O O . LYS A 1 138 ? 5.469 3.383 10.609 1.00 15.46 138 LYS A O 1
ATOM 1111 N N . LYS A 1 139 ? 3.612 4.653 10.438 1.00 14.73 139 LYS A N 1
ATOM 1112 C CA . LYS A 1 139 ? 2.879 3.738 9.566 1.00 12.78 139 LYS A CA 1
ATOM 1113 C C . LYS A 1 139 ? 3.524 3.714 8.199 1.00 11.54 139 LYS A C 1
ATOM 1114 O O . LYS A 1 139 ? 4.030 4.724 7.755 1.00 11.23 139 LYS A O 1
ATOM 1120 N N . PRO A 1 140 ? 3.535 2.547 7.531 1.00 10.39 140 PRO A N 1
ATOM 1121 C CA . PRO A 1 140 ? 4.183 2.430 6.236 1.00 9.04 140 PRO A CA 1
ATOM 1122 C C . PRO A 1 140 ? 3.316 3.012 5.082 1.00 8.80 140 PRO A C 1
ATOM 1123 O O . PRO A 1 140 ? 2.121 3.102 5.172 1.00 8.42 140 PRO A O 1
ATOM 1127 N N . SER A 1 141 ? 3.933 3.440 4.007 1.00 8.40 141 SER A N 1
ATOM 1128 C CA . SER A 1 141 ? 3.172 3.910 2.833 1.00 7.88 141 SER A CA 1
ATOM 1129 C C . SER A 1 141 ? 2.437 2.720 2.213 1.00 6.26 141 SER A C 1
ATOM 1130 O O . SER A 1 141 ? 3.003 1.638 2.147 1.00 5.97 141 SER A O 1
ATOM 1133 N N . PRO A 1 142 ? 1.204 2.915 1.698 1.00 6.44 142 PRO A N 1
ATOM 1134 C CA . PRO A 1 142 ? 0.453 4.173 1.628 1.00 5.51 142 PRO A CA 1
ATOM 1135 C C . PRO A 1 142 ? -0.693 4.263 2.657 1.00 5.74 142 PRO A C 1
ATOM 1136 O O . PRO A 1 142 ? -1.795 4.681 2.288 1.00 4.49 142 PRO A O 1
ATOM 1140 N N . THR A 1 143 ? -0.460 3.921 3.918 1.00 5.68 143 THR A N 1
ATOM 1141 C CA . THR A 1 143 ? -1.598 3.855 4.819 1.00 6.59 143 THR A CA 1
ATOM 1142 C C . THR A 1 143 ? -2.452 5.158 4.899 1.00 5.75 143 THR A C 1
ATOM 1143 O O . THR A 1 143 ? -3.690 5.086 4.944 1.00 5.59 143 THR A O 1
ATOM 1147 N N . PRO A 1 144 ? -1.802 6.328 4.932 1.00 5.97 144 PRO A N 1
ATOM 1148 C CA . PRO A 1 144 ? -2.532 7.598 5.076 1.00 6.42 144 PRO A CA 1
ATOM 1149 C C . PRO A 1 144 ? -3.464 7.838 3.866 1.00 5.28 144 PRO A C 1
ATOM 1150 O O . PRO A 1 144 ? -4.560 8.282 4.057 1.00 4.79 144 PRO A O 1
ATOM 1154 N N . VAL A 1 145 ? -3.005 7.543 2.659 1.00 4.55 145 VAL A N 1
ATOM 1155 C CA . VAL A 1 145 ? -3.880 7.577 1.502 1.00 4.64 145 VAL A CA 1
ATOM 1156 C C . VAL A 1 145 ? -5.022 6.617 1.661 1.00 4.76 145 VAL A C 1
ATOM 1157 O O . VAL A 1 145 ? -6.149 6.997 1.444 1.00 4.02 145 VAL A O 1
ATOM 1161 N N . LEU A 1 146 ? -4.727 5.375 2.015 1.00 4.53 146 LEU A N 1
ATOM 1162 C CA . LEU A 1 146 ? -5.782 4.373 2.146 1.00 5.62 146 LEU A CA 1
ATOM 1163 C C . LEU A 1 146 ? -6.791 4.759 3.208 1.00 5.33 146 LEU A C 1
ATOM 1164 O O . LEU A 1 146 ? -7.954 4.645 2.994 1.00 6.89 146 LEU A O 1
ATOM 1169 N N . LYS A 1 147 ? -6.343 5.203 4.359 1.00 5.76 147 LYS A N 1
ATOM 1170 C CA . LYS A 1 147 ? -7.226 5.474 5.482 1.00 5.89 147 LYS A CA 1
ATOM 1171 C C . LYS A 1 147 ? -8.053 6.700 5.205 1.00 5.96 147 LYS A C 1
ATOM 1172 O O . LYS A 1 147 ? -9.193 6.781 5.595 1.00 5.63 147 LYS A O 1
ATOM 1178 N N . THR A 1 148 ? -7.468 7.668 4.513 1.00 5.96 148 THR A N 1
ATOM 1179 C CA . THR A 1 148 ? -8.221 8.845 4.110 1.00 5.37 148 THR A CA 1
ATOM 1180 C C . THR A 1 148 ? -9.329 8.425 3.188 1.00 5.76 148 THR A C 1
ATOM 1181 O O . THR A 1 148 ? -10.447 8.847 3.348 1.00 5.71 148 THR A O 1
ATOM 1185 N N . LEU A 1 149 ? -9.027 7.564 2.228 1.00 5.61 149 LEU A N 1
ATOM 1186 C CA . LEU A 1 149 ? -10.051 7.110 1.314 1.00 6.42 149 LEU A CA 1
ATOM 1187 C C . LEU A 1 149 ? -11.142 6.309 2.013 1.00 7.49 149 LEU A C 1
ATOM 1188 O O . LEU A 1 149 ? -12.321 6.496 1.719 1.00 8.51 149 LEU A O 1
ATOM 1193 N N . GLU A 1 150 ? -10.764 5.398 2.894 1.00 7.12 150 GLU A N 1
ATOM 1194 C CA . GLU A 1 150 ? -11.750 4.683 3.729 1.00 7.67 150 GLU A CA 1
ATOM 1195 C C . GLU A 1 150 ? -12.666 5.619 4.540 1.00 8.22 150 GLU A C 1
ATOM 1196 O O . GLU A 1 150 ? -13.886 5.445 4.569 1.00 8.34 150 GLU A O 1
ATOM 1202 N N . ILE A 1 151 ? -12.102 6.669 5.129 1.00 7.10 151 ILE A N 1
ATOM 1203 C CA . ILE A 1 151 ? -12.945 7.661 5.777 1.00 7.38 151 ILE A CA 1
ATOM 1204 C C . ILE A 1 151 ? -13.929 8.348 4.867 1.00 8.64 151 ILE A C 1
ATOM 1205 O O . ILE A 1 151 ? -15.105 8.499 5.222 1.00 8.22 151 ILE A O 1
ATOM 1210 N N . LEU A 1 152 ? -13.461 8.734 3.682 1.00 6.76 152 LEU A N 1
ATOM 1211 C CA . LEU A 1 152 ? -14.309 9.406 2.711 1.00 8.92 152 LEU A CA 1
ATOM 1212 C C . LEU A 1 152 ? -15.322 8.465 2.051 1.00 9.84 152 LEU A C 1
ATOM 1213 O O . LEU A 1 152 ? -16.179 8.903 1.303 1.00 9.87 152 LEU A O 1
ATOM 1218 N N . GLY A 1 153 ? -15.167 7.167 2.267 1.00 9.80 153 GLY A N 1
ATOM 1219 C CA . GLY A 1 153 ? -16.071 6.221 1.664 1.00 9.67 153 GLY A CA 1
ATOM 1220 C C . GLY A 1 153 ? -15.785 5.997 0.182 1.00 11.09 153 GLY A C 1
ATOM 1221 O O . GLY A 1 153 ? -16.706 5.715 -0.577 1.00 10.61 153 GLY A O 1
ATOM 1222 N N . GLU A 1 154 ? -14.538 6.113 -0.255 1.00 9.88 154 GLU A N 1
ATOM 1223 C CA . GLU A 1 154 ? -14.287 6.071 -1.700 1.00 11.06 154 GLU A CA 1
ATOM 1224 C C . GLU A 1 154 ? -13.222 5.036 -2.105 1.00 10.47 154 GLU A C 1
ATOM 1225 O O . GLU A 1 154 ? -12.359 4.721 -1.322 1.00 9.77 154 GLU A O 1
ATOM 1231 N N . GLU A 1 155 ? -13.302 4.516 -3.321 1.00 10.28 155 GLU A N 1
ATOM 1232 C CA . GLU A 1 155 ? -12.299 3.546 -3.782 1.00 12.25 155 GLU A CA 1
ATOM 1233 C C . GLU A 1 155 ? -11.072 4.219 -4.370 1.00 10.59 155 GLU A C 1
ATOM 1234 O O . GLU A 1 155 ? -11.215 5.232 -5.029 1.00 8.38 155 GLU A O 1
ATOM 1240 N N . PRO A 1 156 ? -9.893 3.591 -4.202 1.00 10.31 156 PRO A N 1
ATOM 1241 C CA . PRO A 1 156 ? -8.619 4.048 -4.794 1.00 9.17 156 PRO A CA 1
ATOM 1242 C C . PRO A 1 156 ? -8.707 4.320 -6.312 1.00 9.84 156 PRO A C 1
ATOM 1243 O O . PRO A 1 156 ? -8.236 5.332 -6.784 1.00 8.52 156 PRO A O 1
ATOM 1247 N N . GLU A 1 157 ? -9.375 3.461 -7.062 1.00 11.82 157 GLU A N 1
ATOM 1248 C CA . GLU A 1 157 ? -9.379 3.591 -8.492 1.00 12.30 157 GLU A CA 1
ATOM 1249 C C . GLU A 1 157 ? -10.176 4.818 -8.909 1.00 11.44 157 GLU A C 1
ATOM 1250 O O . GLU A 1 157 ? -10.073 5.275 -10.055 1.00 11.85 157 GLU A O 1
ATOM 1256 N N . LYS A 1 158 ? -10.952 5.365 -7.982 1.00 10.19 158 LYS A N 1
ATOM 1257 C CA . LYS A 1 158 ? -11.688 6.581 -8.283 1.00 10.21 158 LYS A CA 1
ATOM 1258 C C . LYS A 1 158 ? -11.021 7.812 -7.655 1.00 8.33 158 LYS A C 1
ATOM 1259 O O . LYS A 1 158 ? -11.660 8.846 -7.532 1.00 7.29 158 LYS A O 1
ATOM 1265 N N . ALA A 1 159 ? -9.778 7.684 -7.209 1.00 6.83 159 ALA A N 1
ATOM 1266 C CA . ALA A 1 159 ? -9.116 8.821 -6.576 1.00 6.04 159 ALA A CA 1
ATOM 1267 C C . ALA A 1 159 ? -7.962 9.276 -7.404 1.00 5.32 159 ALA A C 1
ATOM 1268 O O . ALA A 1 159 ? -7.280 8.446 -7.988 1.00 5.07 159 ALA A O 1
ATOM 1270 N N 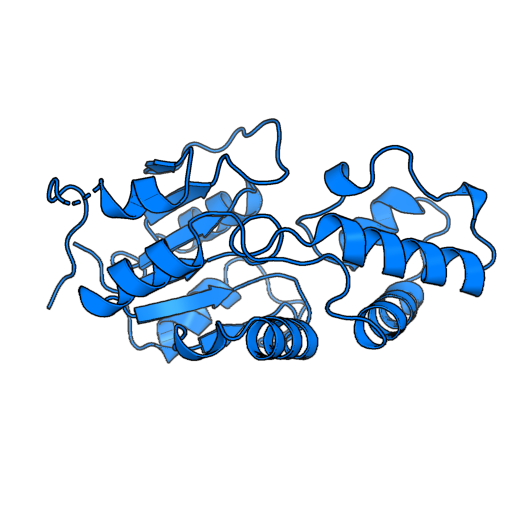. LEU A 1 160 ? -7.730 10.586 -7.402 1.00 4.24 160 LEU A N 1
ATOM 127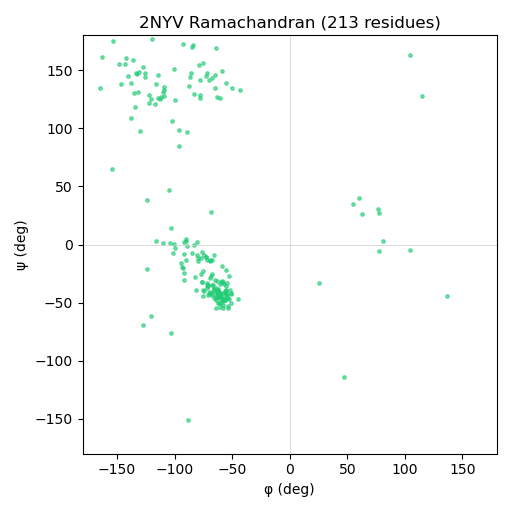1 C CA . LEU A 1 160 ? -6.510 11.198 -7.929 1.00 4.45 160 LEU A CA 1
ATOM 1272 C C . LEU A 1 160 ? -5.614 11.833 -6.830 1.00 3.68 160 LEU A C 1
ATOM 1273 O O . LEU A 1 160 ? -6.072 12.646 -6.012 1.00 2.92 160 LEU A O 1
ATOM 1278 N N . ILE A 1 161 ? -4.348 11.440 -6.808 1.00 3.18 161 ILE A N 1
ATOM 1279 C CA . ILE A 1 161 ? -3.382 12.021 -5.914 1.00 3.14 161 ILE A CA 1
ATOM 1280 C C . ILE A 1 161 ? -2.551 13.064 -6.678 1.00 3.11 161 ILE A C 1
ATOM 1281 O O . ILE A 1 161 ? -1.966 12.743 -7.719 1.00 2.53 161 ILE A O 1
ATOM 1286 N N . VAL A 1 162 ? -2.511 14.305 -6.181 1.00 2.64 162 VAL A N 1
ATOM 1287 C CA . VAL A 1 162 ? -1.746 15.388 -6.758 1.00 2.38 162 VAL A CA 1
ATOM 1288 C C . VAL A 1 162 ? -0.621 15.747 -5.783 1.00 2.97 162 VAL A C 1
ATOM 1289 O O . VAL A 1 162 ? -0.866 16.045 -4.593 1.00 2.79 162 VAL A O 1
ATOM 1293 N N . GLY A 1 163 ? 0.621 15.733 -6.261 1.00 2.50 163 GLY A N 1
ATOM 1294 C CA . GLY A 1 163 ? 1.764 16.167 -5.477 1.00 3.45 163 GLY A CA 1
ATOM 1295 C C . GLY A 1 163 ? 2.962 16.437 -6.369 1.00 4.01 163 GLY A C 1
ATOM 1296 O O . GLY A 1 163 ? 2.969 15.996 -7.504 1.00 2.98 163 GLY A O 1
ATOM 1297 N N . ASP A 1 164 ? 3.934 17.187 -5.847 1.00 3.81 164 ASP A N 1
ATOM 1298 C CA . ASP A 1 164 ? 5.131 17.556 -6.562 1.00 4.59 164 ASP A CA 1
ATOM 1299 C C . ASP A 1 164 ? 6.306 16.565 -6.399 1.00 4.95 164 ASP A C 1
ATOM 1300 O O . ASP A 1 164 ? 7.251 16.635 -7.174 1.00 5.43 164 ASP A O 1
ATOM 1305 N N . THR A 1 165 ? 6.230 15.644 -5.440 1.00 5.03 165 THR A N 1
ATOM 1306 C CA . THR A 1 165 ? 7.329 14.686 -5.212 1.00 4.91 165 THR A CA 1
ATOM 1307 C C . THR A 1 165 ? 7.114 13.284 -5.803 1.00 6.00 165 THR A C 1
ATOM 1308 O O . THR A 1 165 ? 5.981 12.847 -5.972 1.00 4.78 165 THR A O 1
ATOM 1312 N N . ASP A 1 166 ? 8.217 12.616 -6.158 1.00 6.38 166 ASP A N 1
ATOM 1313 C CA . ASP A 1 166 ? 8.175 11.225 -6.614 1.00 7.16 166 ASP A CA 1
ATOM 1314 C C . ASP A 1 166 ? 7.554 10.357 -5.499 1.00 6.25 166 ASP A C 1
ATOM 1315 O O . ASP A 1 166 ? 6.871 9.394 -5.767 1.00 6.14 166 ASP A O 1
ATOM 1320 N N . ALA A 1 167 ? 7.760 10.724 -4.245 1.00 6.35 167 ALA A N 1
ATOM 1321 C CA . ALA A 1 167 ? 7.189 9.947 -3.128 1.00 6.11 167 ALA A CA 1
ATOM 1322 C C . ALA A 1 167 ? 5.643 9.985 -3.078 1.00 6.23 167 ALA A C 1
ATOM 1323 O O . ALA A 1 167 ? 4.994 8.962 -2.753 1.00 5.99 167 ALA A O 1
ATOM 1325 N N . ASP A 1 168 ? 5.064 11.154 -3.389 1.00 5.11 168 ASP A N 1
ATOM 1326 C CA . ASP A 1 168 ? 3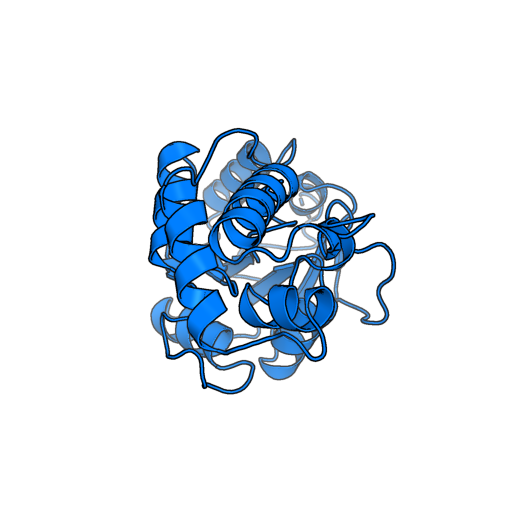.604 11.293 -3.571 1.00 6.02 168 ASP A CA 1
ATOM 1327 C C . ASP A 1 168 ? 3.120 10.365 -4.661 1.00 5.57 168 ASP A C 1
ATOM 1328 O O . ASP A 1 168 ? 2.126 9.693 -4.478 1.00 5.17 168 ASP A O 1
ATOM 1333 N N . ILE A 1 169 ? 3.802 10.371 -5.808 1.00 5.23 169 ILE A N 1
ATOM 1334 C CA . ILE A 1 169 ? 3.374 9.522 -6.914 1.00 5.38 169 ILE A CA 1
ATOM 1335 C C . ILE A 1 169 ? 3.513 8.049 -6.502 1.00 5.19 169 ILE A C 1
ATOM 1336 O O . ILE A 1 169 ? 2.603 7.247 -6.732 1.00 5.01 169 ILE A O 1
ATOM 1341 N N . GLU A 1 170 ? 4.643 7.706 -5.908 1.00 5.41 170 GLU A N 1
ATOM 1342 C CA . GLU A 1 170 ? 4.869 6.330 -5.492 1.00 6.36 170 GLU A CA 1
ATOM 1343 C C . GLU A 1 170 ? 3.806 5.913 -4.493 1.00 6.05 170 GL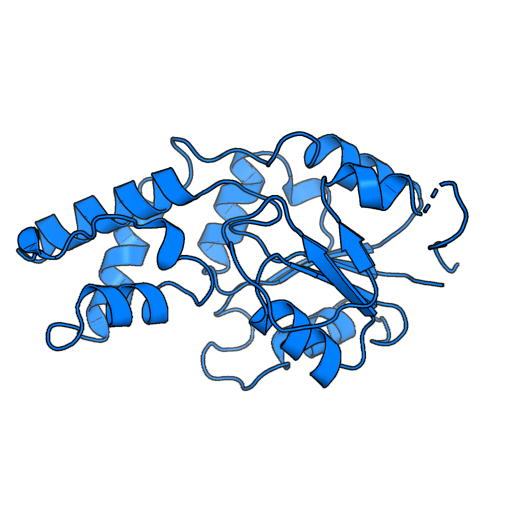U A C 1
ATOM 1344 O O . GLU A 1 170 ? 3.383 4.763 -4.517 1.00 7.58 170 GLU A O 1
ATOM 1350 N N . ALA A 1 171 ? 3.284 6.804 -3.660 1.00 5.44 171 ALA A N 1
ATOM 1351 C CA . ALA A 1 171 ? 2.263 6.337 -2.711 1.00 5.74 171 ALA A CA 1
ATOM 1352 C C . ALA A 1 171 ? 0.944 6.092 -3.415 1.00 5.68 171 ALA A C 1
ATOM 1353 O O . ALA A 1 171 ? 0.288 5.147 -3.075 1.00 5.25 171 ALA A O 1
ATOM 1355 N N . GLY A 1 172 ? 0.560 6.963 -4.360 1.00 4.17 172 GLY A N 1
ATOM 1356 C CA . GLY A 1 172 ? -0.576 6.739 -5.274 1.00 5.66 172 GLY A CA 1
ATOM 1357 C C . GLY A 1 172 ? -0.517 5.369 -5.974 1.00 5.78 172 GLY A C 1
ATOM 1358 O O . GLY A 1 172 ? -1.448 4.577 -5.915 1.00 5.24 172 GLY A O 1
ATOM 1359 N N . LYS A 1 173 ? 0.631 5.051 -6.556 1.00 5.30 173 LYS A N 1
ATOM 1360 C CA . LYS A 1 173 ? 0.814 3.738 -7.194 1.00 5.55 173 LYS A CA 1
ATOM 1361 C C . LYS A 1 173 ? 0.709 2.561 -6.266 1.00 6.35 173 LYS A C 1
ATOM 1362 O O . LYS A 1 173 ? 0.100 1.575 -6.613 1.00 6.44 173 LYS A O 1
ATOM 1368 N N . ARG A 1 174 ? 1.221 2.677 -5.052 1.00 5.64 174 ARG A N 1
ATOM 1369 C CA . ARG A 1 174 ? 1.049 1.605 -4.065 1.00 5.64 174 ARG A CA 1
ATOM 1370 C C . ARG A 1 174 ? -0.426 1.473 -3.701 1.00 5.65 174 ARG A C 1
ATOM 1371 O O . ARG A 1 174 ? -0.927 0.368 -3.583 1.00 5.48 174 ARG A O 1
ATOM 1379 N N . ALA A 1 175 ? -1.140 2.577 -3.553 1.00 5.06 175 ALA A N 1
ATOM 1380 C CA . ALA A 1 175 ? -2.566 2.497 -3.206 1.00 5.08 175 ALA A CA 1
ATOM 1381 C C . ALA A 1 175 ? -3.488 2.126 -4.384 1.00 5.67 175 ALA A C 1
ATOM 1382 O O . ALA A 1 175 ? -4.689 1.848 -4.221 1.00 5.19 175 ALA A O 1
ATOM 1384 N N . GLY A 1 176 ? -2.933 2.162 -5.581 1.00 6.25 176 GLY A N 1
ATOM 1385 C CA . GLY A 1 176 ? -3.694 1.901 -6.793 1.00 6.13 176 GLY A CA 1
ATOM 1386 C C . GLY A 1 176 ? -4.562 3.071 -7.236 1.00 6.76 176 GLY A C 1
ATOM 1387 O O . GLY A 1 176 ? -5.594 2.851 -7.859 1.00 7.55 176 GLY A O 1
ATOM 1388 N N . THR A 1 177 ? -4.201 4.307 -6.899 1.00 5.87 177 THR A N 1
ATOM 1389 C CA . THR A 1 177 ? -5.002 5.448 -7.341 1.00 6.08 177 THR A CA 1
ATOM 1390 C C . THR A 1 177 ? -4.409 5.965 -8.661 1.00 5.92 177 THR A C 1
ATOM 1391 O O . THR A 1 177 ? -3.332 5.497 -9.081 1.00 6.67 177 THR A O 1
ATOM 1395 N N . LYS A 1 178 ? -5.089 6.917 -9.304 1.00 5.16 178 LYS A N 1
ATOM 1396 C CA . LYS A 1 178 ? -4.487 7.718 -10.361 1.00 5.83 178 LYS A CA 1
ATOM 1397 C C . LYS A 1 178 ? -3.542 8.756 -9.734 1.00 4.69 178 LYS A C 1
ATOM 1398 O O . LYS A 1 178 ? -3.685 9.118 -8.559 1.00 4.04 178 LYS A O 1
ATOM 1404 N N . THR A 1 179 ? -2.571 9.216 -10.507 1.00 4.52 179 THR A N 1
ATOM 1405 C CA . THR A 1 179 ? -1.609 10.148 -9.950 1.00 4.25 179 THR A CA 1
ATOM 1406 C C . THR A 1 179 ? -1.391 11.310 -10.891 1.00 3.85 179 THR A C 1
ATOM 1407 O O . THR A 1 179 ? -1.496 11.136 -12.084 1.00 4.24 179 THR A O 1
ATOM 1411 N N . ALA A 1 180 ? -1.118 12.476 -10.340 1.00 2.82 180 ALA A N 1
ATOM 1412 C CA . ALA A 1 180 ? -0.714 13.659 -11.117 1.00 3.42 180 ALA A CA 1
ATOM 1413 C C . ALA A 1 180 ? 0.468 14.382 -10.475 1.00 3.43 180 ALA A C 1
ATOM 1414 O O . ALA A 1 180 ? 0.417 14.691 -9.278 1.00 2.44 180 ALA A O 1
ATOM 1416 N N . LEU A 1 181 ? 1.496 14.681 -11.285 1.00 3.43 181 LEU A N 1
ATOM 1417 C CA . LEU A 1 181 ? 2.630 15.530 -10.876 1.00 3.51 181 LEU A CA 1
ATOM 1418 C C . LEU A 1 181 ? 2.330 16.985 -11.012 1.00 4.19 181 LEU A C 1
ATOM 1419 O O . LEU A 1 181 ? 1.904 17.456 -12.050 1.00 4.30 181 LEU A O 1
ATOM 1424 N N . ALA A 1 182 ? 2.592 17.714 -9.941 1.00 4.27 182 ALA A N 1
ATOM 1425 C CA . ALA A 1 182 ? 2.406 19.127 -9.882 1.00 3.94 182 ALA A CA 1
ATOM 1426 C C . ALA A 1 182 ? 3.747 19.790 -10.170 1.00 4.80 182 ALA A C 1
ATOM 1427 O O . ALA A 1 182 ? 4.569 19.941 -9.287 1.00 4.96 182 ALA A O 1
ATOM 1429 N N . LEU A 1 183 ? 3.965 20.227 -11.389 1.00 4.72 183 LEU A N 1
ATOM 1430 C CA . LEU A 1 183 ? 5.269 20.769 -11.763 1.00 5.78 183 LEU A CA 1
ATOM 1431 C C . LEU A 1 183 ? 5.610 22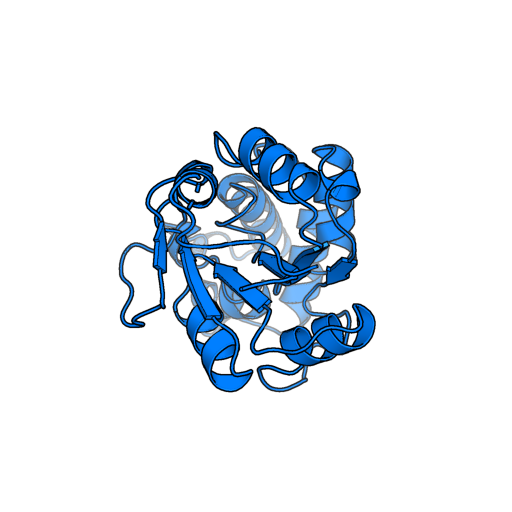.166 -11.281 1.00 5.90 183 LEU A C 1
ATOM 1432 O O . LEU A 1 183 ? 6.751 22.641 -11.470 1.00 5.66 183 LEU A O 1
ATOM 1437 N N . TRP A 1 184 ? 4.644 22.835 -10.669 1.00 4.56 184 TRP A N 1
ATOM 1438 C CA . TRP A 1 184 ? 4.858 24.191 -10.185 1.00 4.87 184 TRP A CA 1
ATOM 1439 C C . TRP A 1 184 ? 5.532 24.233 -8.792 1.00 4.77 184 TRP A C 1
ATOM 1440 O O . TRP A 1 184 ? 5.746 25.297 -8.266 1.00 4.46 184 TRP A O 1
ATOM 1451 N N . GLY A 1 185 ? 5.819 23.065 -8.209 1.00 4.96 185 GLY A N 1
ATOM 1452 C CA . GLY A 1 185 ? 6.330 22.965 -6.855 1.00 5.21 185 GLY A CA 1
ATOM 1453 C C . GLY A 1 185 ? 7.840 23.047 -6.793 1.00 6.37 185 GLY A C 1
ATOM 1454 O O . GLY A 1 185 ? 8.470 23.726 -7.628 1.00 5.35 185 GLY A O 1
ATOM 1455 N N . TYR A 1 186 ? 8.417 22.390 -5.776 1.00 5.85 186 TYR A N 1
ATOM 1456 C CA . TYR A 1 186 ? 9.809 22.660 -5.429 1.00 6.55 186 TYR A CA 1
ATOM 1457 C C . TYR A 1 186 ? 10.711 21.709 -6.130 1.00 8.13 186 TYR A C 1
ATOM 1458 O O . TYR A 1 186 ? 11.883 21.994 -6.277 1.00 8.00 186 TYR A O 1
ATOM 1467 N N . VAL A 1 187 ? 10.154 20.582 -6.575 1.00 7.75 187 VAL A N 1
ATOM 1468 C CA . VAL A 1 187 ? 10.979 19.520 -7.161 1.00 8.48 187 VAL A CA 1
ATOM 1469 C C . VAL A 1 187 ? 11.373 19.848 -8.576 1.00 9.65 187 VAL A C 1
ATOM 1470 O O . VAL A 1 187 ? 10.510 20.207 -9.410 1.00 9.33 187 VAL A O 1
ATOM 1474 N N . LYS A 1 188 ? 12.678 19.806 -8.808 1.00 10.24 188 LYS A N 1
ATOM 1475 C CA . LYS A 1 188 ? 13.272 20.138 -10.112 1.00 11.54 188 LYS A CA 1
ATOM 1476 C C . LYS A 1 188 ? 13.441 18.937 -10.986 1.00 11.72 188 LYS A C 1
ATOM 1477 O O . LYS A 1 188 ? 13.413 19.087 -12.165 1.00 13.50 188 LYS A O 1
ATOM 1483 N N . LEU A 1 189 ? 13.655 17.750 -10.438 1.00 11.44 189 LEU A N 1
ATOM 1484 C CA . LEU A 1 189 ? 13.654 16.545 -11.273 1.00 12.23 189 LEU A CA 1
ATOM 1485 C C . LEU A 1 189 ? 12.807 15.469 -10.640 1.00 12.40 189 LEU A C 1
ATOM 1486 O O . LEU A 1 189 ? 12.775 15.350 -9.388 1.00 11.49 189 LEU A O 1
ATOM 1491 N N . ASN A 1 190 ? 12.170 14.688 -11.516 1.00 10.50 190 ASN A N 1
ATOM 1492 C CA . ASN A 1 190 ? 11.226 13.644 -11.184 1.00 10.66 190 ASN A CA 1
ATOM 1493 C C . ASN A 1 190 ? 11.539 12.352 -11.936 1.00 12.28 190 ASN A C 1
ATOM 1494 O O . ASN A 1 190 ? 11.678 12.367 -13.175 1.00 11.62 190 ASN A O 1
ATOM 1499 N N . SER A 1 191 ? 11.589 11.217 -11.260 1.00 11.19 191 SER A N 1
ATOM 1500 C CA . SER A 1 191 ? 11.720 9.992 -12.078 1.00 13.38 191 SER A CA 1
ATOM 1501 C C . SER A 1 191 ? 10.461 9.114 -12.097 1.00 13.16 191 SER A C 1
ATOM 1502 O O . SER A 1 191 ? 10.421 8.065 -12.747 1.00 13.93 191 SER A O 1
ATOM 1505 N N . GLN A 1 192 ? 9.407 9.546 -11.423 1.00 10.43 192 GLN A N 1
ATOM 1506 C CA . GLN A 1 192 ? 8.157 8.808 -11.523 1.00 11.36 192 GLN A CA 1
ATOM 1507 C C . GLN A 1 192 ? 7.329 9.260 -12.728 1.00 10.84 192 GLN A C 1
ATOM 1508 O O . GLN A 1 192 ? 7.295 10.448 -13.042 1.00 10.65 192 GLN A O 1
ATOM 1514 N N . ILE A 1 193 ? 6.633 8.326 -13.376 1.00 11.49 193 ILE A N 1
ATOM 1515 C CA . ILE A 1 193 ? 5.675 8.675 -14.441 1.00 9.78 193 ILE A CA 1
ATOM 1516 C C . ILE A 1 193 ? 4.234 8.602 -13.927 1.00 7.90 193 ILE A C 1
ATOM 1517 O O . ILE A 1 193 ? 3.721 7.517 -13.776 1.00 7.88 193 ILE A O 1
ATOM 1522 N N . PRO A 1 194 ? 3.559 9.751 -13.698 1.00 6.86 194 PRO A N 1
ATOM 1523 C CA . PRO A 1 194 ? 2.176 9.753 -13.258 1.00 5.78 194 PRO A CA 1
ATOM 1524 C C . PRO A 1 194 ? 1.191 9.614 -14.465 1.00 7.20 194 PRO A C 1
ATOM 1525 O O . PRO A 1 194 ? 1.621 9.635 -15.626 1.00 6.69 194 PRO A O 1
ATOM 1529 N N . ASP A 1 195 ? -0.096 9.427 -14.191 1.00 5.82 195 ASP A N 1
ATOM 1530 C CA . ASP A 1 195 ? -1.096 9.524 -15.235 1.00 6.56 195 ASP A CA 1
ATOM 1531 C C . ASP A 1 195 ? -1.103 10.908 -15.866 1.00 7.06 195 ASP A C 1
ATOM 1532 O O . ASP A 1 195 ? -1.334 11.073 -17.039 1.00 5.38 195 ASP A O 1
ATOM 1537 N N . PHE A 1 196 ? -0.820 11.920 -15.069 1.00 6.62 196 PHE A N 1
ATOM 1538 C CA . PHE A 1 196 ? -0.976 13.253 -15.573 1.00 5.67 196 PHE A CA 1
ATOM 1539 C C . PHE A 1 196 ? 0.168 14.100 -15.073 1.00 6.30 196 PHE A C 1
ATOM 1540 O O . PHE A 1 196 ? 0.642 13.937 -13.957 1.00 4.28 196 PHE A O 1
ATOM 1548 N N . THR A 1 197 ? 0.603 15.023 -15.911 1.00 5.38 197 THR A N 1
ATOM 1549 C CA . THR A 1 197 ? 1.572 15.953 -15.480 1.00 5.65 197 THR A CA 1
ATOM 1550 C C . THR A 1 197 ? 1.000 17.375 -15.616 1.00 6.81 197 THR A C 1
ATOM 1551 O O . THR A 1 197 ? 0.491 17.748 -16.682 1.00 7.99 197 THR A O 1
ATOM 1555 N N . LEU A 1 198 ? 1.003 18.167 -14.534 1.00 5.34 198 LEU A N 1
ATOM 1556 C CA . LEU A 1 198 ? 0.374 19.477 -14.546 1.00 4.94 198 LEU A CA 1
ATOM 1557 C C . LEU A 1 198 ? 1.389 20.594 -14.385 1.00 5.94 198 LEU A C 1
ATOM 1558 O O . LEU A 1 198 ? 2.198 20.571 -13.481 1.00 5.16 198 LEU A O 1
ATOM 1563 N N . SER A 1 199 ? 1.399 21.563 -15.291 1.00 6.58 199 SER A N 1
ATOM 1564 C CA . SER A 1 199 ? 2.385 22.594 -15.214 1.00 6.59 199 SER A CA 1
ATOM 1565 C C . SER A 1 199 ? 1.830 23.755 -14.399 1.00 6.59 199 SER A C 1
ATOM 1566 O O . SER A 1 199 ? 2.575 24.524 -13.855 1.00 5.94 199 SER A O 1
ATOM 1569 N N . ARG A 1 200 ? 0.512 23.894 -14.341 1.00 5.84 200 ARG A N 1
ATOM 1570 C CA . ARG A 1 200 ? -0.111 24.889 -13.460 1.00 5.63 200 ARG A CA 1
ATOM 1571 C C . ARG A 1 200 ? -1.380 24.254 -12.895 1.00 5.34 200 ARG A C 1
ATOM 1572 O O . ARG A 1 200 ? -1.955 23.310 -13.495 1.00 4.03 200 ARG A O 1
ATOM 1580 N N . PRO A 1 201 ? -1.860 24.816 -11.784 1.00 4.19 201 PRO A N 1
ATOM 1581 C CA . PRO A 1 201 ? -3.022 24.199 -11.153 1.00 4.11 201 PRO A CA 1
ATOM 1582 C C . PRO A 1 201 ? -4.242 24.193 -12.046 1.00 3.74 201 PRO A C 1
ATOM 1583 O O . PRO A 1 201 ? -4.909 23.189 -12.158 1.00 4.32 201 PRO A O 1
ATOM 1587 N N . SER A 1 202 ? -4.522 25.287 -12.712 1.00 4.39 202 SER A N 1
ATOM 1588 C CA . SER A 1 202 ? -5.723 25.350 -13.590 1.00 5.15 202 SER A CA 1
ATOM 1589 C C . SER A 1 202 ? -5.686 24.262 -14.695 1.00 6.27 202 SER A C 1
ATOM 1590 O O . SER A 1 202 ? -6.729 23.885 -15.274 1.00 6.60 202 SER A O 1
ATOM 1593 N N . ASP A 1 203 ? -4.515 23.695 -14.969 1.00 5.38 203 ASP A N 1
ATOM 1594 C CA . ASP A 1 203 ? -4.484 22.542 -15.866 1.00 6.40 203 ASP A CA 1
ATOM 1595 C C . ASP A 1 203 ? -5.407 21.400 -15.446 1.00 6.72 203 ASP A C 1
ATOM 1596 O O . ASP A 1 203 ? -5.931 20.667 -16.287 1.00 5.65 203 ASP A O 1
ATOM 1601 N N . LEU A 1 204 ? -5.588 21.206 -14.146 1.00 6.56 204 LEU A N 1
ATOM 1602 C CA . LEU A 1 204 ? -6.582 20.226 -13.711 1.00 5.95 204 LEU A CA 1
ATOM 1603 C C . LEU A 1 204 ? -7.908 20.519 -14.291 1.00 7.03 204 LEU A C 1
ATOM 1604 O O . LEU A 1 204 ? -8.626 19.616 -14.663 1.00 8.79 204 LEU A O 1
ATOM 1609 N N . VAL A 1 205 ? -8.270 21.784 -14.306 1.00 7.41 205 VAL A N 1
ATOM 1610 C CA . VAL A 1 205 ? -9.592 22.199 -14.778 1.00 9.11 205 VAL A CA 1
ATOM 1611 C C . VAL A 1 205 ? -9.772 22.006 -16.336 1.00 8.96 205 VAL A C 1
ATOM 1612 O O . VAL A 1 205 ? -10.820 21.504 -16.804 1.00 10.00 205 VAL A O 1
ATOM 1616 N N . LYS A 1 206 ? -8.758 22.325 -17.107 1.00 7.27 206 LYS A N 1
ATOM 1617 C CA . LYS A 1 206 ? -8.749 21.936 -18.540 1.00 8.78 206 LYS A CA 1
ATOM 1618 C C . LYS A 1 206 ? -9.017 20.424 -18.800 1.00 9.47 206 LYS A C 1
ATOM 1619 O O . LYS A 1 206 ? -9.686 20.052 -19.738 1.00 9.52 206 LYS A O 1
ATOM 1625 N N . LEU A 1 207 ? -8.475 19.541 -17.979 1.00 9.20 207 LEU A N 1
ATOM 1626 C CA . LEU A 1 207 ? -8.642 18.117 -18.209 1.00 10.24 207 LEU A CA 1
ATOM 1627 C C . LEU A 1 207 ? -10.107 17.804 -17.972 1.00 12.71 207 LEU A C 1
ATOM 1628 O O . LEU A 1 207 ? -10.712 16.967 -18.642 1.00 13.09 207 LEU A O 1
ATOM 1641 N N . ASP A 1 209 ? -12.617 20.065 -18.443 1.00 11.50 209 ASP A N 1
ATOM 1642 C CA . ASP A 1 209 ? -13.330 20.654 -19.594 1.00 12.20 209 ASP A CA 1
ATOM 1643 C C . ASP A 1 209 ? -13.318 19.759 -20.845 1.00 13.11 209 ASP A C 1
ATOM 1644 O O . ASP A 1 209 ? -14.264 19.760 -21.659 1.00 12.48 209 ASP A O 1
ATOM 1649 N N . ASN A 1 210 ? -12.236 19.011 -21.017 1.00 11.99 210 ASN A N 1
ATOM 1650 C CA . ASN A 1 210 ? -12.122 18.131 -22.181 1.00 12.05 210 ASN A CA 1
ATOM 1651 C C . ASN A 1 210 ? -12.666 16.752 -21.909 1.00 12.16 210 ASN A C 1
ATOM 1652 O O . ASN A 1 210 ? -12.584 15.893 -22.749 1.00 11.53 210 ASN A O 1
ATOM 1657 N N . HIS A 1 211 ? -13.250 16.568 -20.732 1.00 12.47 211 HIS A N 1
ATOM 1658 C CA . HIS A 1 211 ? -13.815 15.279 -20.309 1.00 13.63 211 HIS A CA 1
ATOM 1659 C C . HIS A 1 211 ? -12.707 14.250 -20.239 1.00 14.47 211 HIS A C 1
ATOM 1660 O O . HIS A 1 211 ? -12.915 13.054 -20.369 1.00 14.74 211 HIS A O 1
ATOM 1667 N N . ILE A 1 212 ? -11.497 14.716 -20.027 1.00 13.09 212 ILE A N 1
ATOM 1668 C CA . ILE A 1 212 ? -10.388 13.801 -19.823 1.00 13.28 212 ILE A CA 1
ATOM 1669 C C . ILE A 1 212 ? -10.485 13.226 -18.435 1.00 14.24 212 ILE A C 1
ATOM 1670 O O . ILE A 1 212 ? -10.255 12.048 -18.222 1.00 14.56 212 ILE A O 1
ATOM 1675 N N . VAL A 1 213 ? -10.877 14.071 -17.491 1.00 15.68 213 VAL A N 1
ATOM 1676 C CA . VAL A 1 213 ? -11.366 13.606 -16.201 1.00 16.00 213 VAL A CA 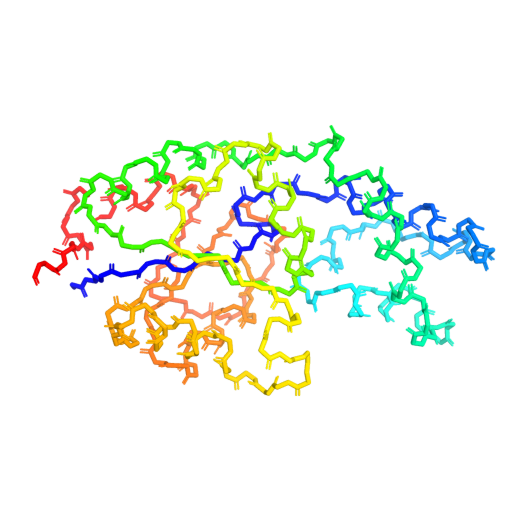1
ATOM 1677 C C . VAL A 1 213 ? -12.825 14.027 -16.097 1.00 17.01 213 VAL A C 1
ATOM 1678 O O . VAL A 1 213 ? -13.186 15.130 -16.546 1.00 17.49 213 VAL A O 1
ATOM 1682 N N . GLU A 1 214 ? -13.669 13.139 -15.579 1.00 16.62 214 GLU A N 1
ATOM 1683 C CA . GLU A 1 214 ? -15.044 13.478 -15.260 1.00 16.68 214 GLU A CA 1
ATOM 1684 C C . GLU A 1 214 ? -15.361 13.002 -13.838 1.00 15.27 214 GLU A C 1
ATOM 1685 O O . GLU A 1 214 ? -14.789 12.003 -13.353 1.00 13.29 214 GLU A O 1
ATOM 1691 N N . PHE A 1 215 ? -16.246 13.747 -13.174 1.00 14.74 215 PHE A N 1
ATOM 1692 C CA . PHE A 1 215 ? -16.754 13.371 -11.859 1.00 14.23 215 PHE A CA 1
ATOM 1693 C C . PHE A 1 215 ? -17.816 12.295 -12.032 1.00 15.57 215 PHE A C 1
ATOM 1694 O O . PHE A 1 215 ? -18.730 12.403 -12.858 1.00 15.41 215 PHE A O 1
ATOM 1702 N N . GLU A 1 216 ? -17.636 11.220 -11.286 1.00 14.65 216 GLU A N 1
ATOM 1703 C CA . GLU A 1 216 ? -18.557 10.103 -11.287 1.00 16.81 216 GLU A CA 1
ATOM 1704 C C . GLU A 1 216 ? -19.682 10.239 -10.263 1.00 16.67 216 GLU A C 1
ATOM 1705 O O . GLU A 1 216 ? -19.494 9.908 -9.123 1.00 17.11 216 GLU A O 1
ATOM 1711 N N . GLY A 1 217 ? -20.865 10.705 -10.641 1.00 17.73 217 GLY A N 1
ATOM 1712 C CA . GLY A 1 217 ? -22.014 10.404 -9.782 1.00 18.24 217 GLY A CA 1
ATOM 1713 C C . GLY A 1 217 ? -22.202 8.886 -9.756 1.00 19.56 217 GLY A C 1
ATOM 1714 O O . GLY A 1 217 ? -22.202 8.227 -8.698 1.00 21.10 217 GLY A O 1
#

B-factor: mean 8.01, std 4.63, range [1.61, 24.02]

Foldseek 3Di:
DAAAEEEEPDQTFKPCQVLLLVLVCVLCVVVVNNVLSDPDLLVQPAQALQSSQCVSCPVNDDPCSSVSSVVSCVVPLDDPMATPPCSVVLLVLVVVLPHAYEYAYAYPQVSQCVNCVVNVNPVSHPYYYHCPPVHVPDDAPVRVVVVCVVVVHAQCNYEYEYQALVSQVSSVVSVHAYEHAQSGSDDDYDDDGPYYHPHSCVVVVVCVVVDHHDD

Secondary structure (DSSP, 8-state):
-B-EEEE-TBTTTEE-HHHHHHHHHHHHHHTT-GGG--S-GGGG-SS-HHHHHHHHHGGG--THHHHHHHHHHHH-S-SS-EE-TTHHHHHHHHHHTT-EEEEE-SS-HHHHHHHHHHTT-GGG-SEEE-TTSS-TTPPTTHHHHHHHHHHT--GGGEEEEESSHHHHHHHHHHT-EEEEETTSS-S------SEEESSTTHHHH---SSS-B--

Sequence (215 aa):
SLRVILFDLDGTLIDSAKDIALALEKTLKELGLEEYYPDNVTKYIGGGVRALLEKVLKDKFREEYVEVFRKHYLENPVVYTKPYPEIPYTLEALKSKGFKLAVVSNKLEELSKKILDILNLSGYFDLIVGGDTFGEKKPSPTPVLKTLEILGEEPEKALIVGDTDADIEAGKRAGTKTALALWGYVKLNSQIPDFTLSRPSDLVKLDNHIVEFEG

Organism: Aquifex aeolicus (strain VF5) (NCBI:txid224324)

CATH classification: 3.40.50.1000 (+1 more: 1.10.150.240)